Protein 1SHK (pdb70)

Sequence (317 aa):
MTEPIFMVGARGCGKTTVGRELARALGYEFVDTDIFMQHTSGMTVADVVAAEGWPGFRRRESEALQAVATPNRVVATGGGMVLLEQNRQFMRAHGTVVYLFAPAEELALRLQIAEEMEAVLREREALYQDVAHYVVDATQPPAAIVCELMQTMRLPAAMTEPIFMVGARGCGKTTVGRELARALGYEFVDTDIFMQHTSGMTVADVVAAEGWPGFRRRESEALQAVATPNRVVATGGGMVLLEQNRQFMRAHGTVVYLFAPAEELALRLQRPIAEEMEAVLREREALYQDVAHYVVDATQPPAAIVCELMQTMRLPA

CATH classification: 3.40.50.300

Radius of gyration: 23.99 Å; Cα contacts (8 Å, |Δi|>4): 546; chains: 2; bounding box: 46×38×71 Å

B-factor: mean 50.67, std 16.67, range [28.23, 116.52]

Secondary structure (DSSP, 8-state):
----EEEE--TTS-HHHHHHHHHHHHT-EEEEHHHHHHHHH---HHHHHHHHHHHHHHHHHHHHHHHH--SSEEEE--TTGGGSHHHHHHHHHHSEEEEEE--HHHHHH----HHHHHHHHHHHHHHHHHH-SEEEETTS-HHHHHHHHHHHTT----/--SPEEEE--TTS-HHHHHHHHHHHHT-EEEEHHHHHHHHHT--HHHHHHHHHHHHHHHHHHHHHHHH--SSEEEE--GGGGGSHHHHHHHHHHSEEEEEE--HHHHHHTT---HHHHHHHHHHHHHHHHHHH-SEEEETTS-HHHHHHHHHHHHT---

Foldseek 3Di:
DFFEEEEAEAQQLCQQPLQVVLLQFQVAAEEELQVCCCVVVVDHLVRQCVVPRPVSSLVSLLVSLVVPGDTRYYYYYYHCLLVDPVSLVVDVVRGAYEYRDDQLCNSCVRDCHSVVSVVSCVVPVVSSVVSHPYYHHSVDDSVVRSVVCCVVVVGHTD/DWWEEEEEEAAQLCLQPLQVVLLVVAVAAEEELQVVLCVVVVDHVVRQCVPPNPVSVLVSSLVSLVVVGGIRYYYYYYHCQLVDPVSLVVDVVGGAYEYSDDALVNSLVPPCVRSSVVSNVSCVPCVVSSVVSHPYYDHSVDPSVVRSVVCCVVVVPPD

Organism: Dickeya chrysanthemi (NCBI:txid556)

Structure (mmCIF, N/CA/C/O backbone):
data_1SHK
#
_entry.id   1SHK
#
_cell.length_a   108.500
_cell.length_b   108.500
_cell.length_c   92.800
_cell.angle_alpha   90.00
_cell.angle_beta   90.00
_cell.angle_gamma   90.00
#
_symmetry.space_group_name_H-M   'P 41 21 2'
#
loop_
_entity.id
_entity.type
_entity.pdbx_description
1 polymer 'SHIKIMATE KINASE'
2 non-polymer 'MAGNESIUM ION'
3 water water
#
loop_
_atom_site.group_PDB
_atom_site.id
_atom_site.type_symbol
_atom_site.label_atom_id
_atom_site.label_alt_id
_atom_site.label_comp_id
_atom_site.label_asym_id
_atom_site.label_entity_id
_atom_site.label_seq_id
_atom_site.pdbx_PDB_ins_code
_atom_site.Cartn_x
_atom_site.Cartn_y
_atom_site.Cartn_z
_atom_site.occupancy
_atom_site.B_iso_or_equiv
_atom_site.auth_seq_id
_atom_site.auth_comp_id
_atom_site.auth_asym_id
_atom_site.auth_atom_id
_atom_site.pdbx_PDB_model_num
ATOM 1 N N . MET A 1 1 ? 59.498 26.677 13.136 1.00 46.29 1 MET A N 1
ATOM 2 C CA . MET A 1 1 ? 59.934 28.060 12.770 1.00 46.15 1 MET A CA 1
ATOM 3 C C . MET A 1 1 ? 58.769 28.801 12.157 1.00 45.88 1 MET A C 1
ATOM 4 O O . MET A 1 1 ? 57.704 28.186 11.944 1.00 49.02 1 MET A O 1
ATOM 9 N N . THR A 1 2 ? 58.885 30.100 11.915 1.00 43.28 2 THR A N 1
ATOM 10 C CA . THR A 1 2 ? 57.765 30.874 11.410 1.00 42.01 2 THR A CA 1
ATOM 11 C C . THR A 1 2 ? 57.894 31.380 9.989 1.00 39.68 2 THR A C 1
ATOM 12 O O . THR A 1 2 ? 57.271 32.376 9.602 1.00 37.52 2 THR A O 1
ATOM 16 N N . GLU A 1 3 ? 58.633 30.696 9.109 1.00 36.18 3 GLU A N 1
ATOM 17 C CA . GLU A 1 3 ? 58.686 31.132 7.711 1.00 34.50 3 GLU A CA 1
ATOM 18 C C . GLU A 1 3 ? 57.257 31.014 7.110 1.00 33.83 3 GLU A C 1
ATOM 19 O O . GLU A 1 3 ? 56.435 30.206 7.562 1.00 32.56 3 GLU A O 1
ATOM 25 N N . PRO A 1 4 ? 56.946 31.816 6.130 1.00 33.76 4 PRO A N 1
ATOM 26 C CA . PRO A 1 4 ? 55.644 31.784 5.490 1.00 36.05 4 PRO A CA 1
ATOM 27 C C . PRO A 1 4 ? 55.406 30.391 4.862 1.00 37.32 4 PRO A C 1
ATOM 28 O O . PRO A 1 4 ? 56.344 29.745 4.364 1.00 34.37 4 PRO A O 1
ATOM 32 N N . ILE A 1 5 ? 54.142 29.991 4.962 1.00 35.17 5 ILE A N 1
ATOM 33 C CA . ILE A 1 5 ? 53.736 28.725 4.371 1.00 33.09 5 ILE A CA 1
ATOM 34 C C . ILE A 1 5 ? 52.866 29.031 3.159 1.00 32.77 5 ILE A C 1
ATOM 35 O O . ILE A 1 5 ? 51.839 29.711 3.273 1.00 33.21 5 ILE A O 1
ATOM 40 N N . PHE A 1 6 ? 53.288 28.616 1.984 1.00 31.34 6 PHE A N 1
ATOM 41 C CA . PHE A 1 6 ? 52.584 28.790 0.731 1.00 32.91 6 PHE A CA 1
ATOM 42 C C . PHE A 1 6 ? 51.758 27.544 0.433 1.00 33.18 6 PHE A C 1
ATOM 43 O O . PHE A 1 6 ? 52.291 26.419 0.368 1.00 31.62 6 PHE A O 1
ATOM 51 N N . MET A 1 7 ? 50.464 27.737 0.175 1.00 32.00 7 MET A N 1
ATOM 52 C CA . MET A 1 7 ? 49.595 26.626 -0.224 1.00 34.33 7 MET A CA 1
ATOM 53 C C . MET A 1 7 ? 49.417 26.696 -1.748 1.00 32.21 7 MET A C 1
ATOM 54 O O . MET A 1 7 ? 49.062 27.755 -2.289 1.00 33.70 7 MET A O 1
ATOM 59 N N . VAL A 1 8 ? 49.772 25.627 -2.440 1.00 31.72 8 VAL A N 1
ATOM 60 C CA . VAL A 1 8 ? 49.657 25.546 -3.862 1.00 32.33 8 VAL A CA 1
ATOM 61 C C . VAL A 1 8 ? 48.806 24.347 -4.265 1.00 31.08 8 VAL A C 1
ATOM 62 O O . VAL A 1 8 ? 48.640 23.335 -3.561 1.00 32.53 8 VAL A O 1
ATOM 66 N N . GLY A 1 9 ? 48.331 24.463 -5.499 1.00 35.20 9 GLY A N 1
ATOM 67 C CA . GLY A 1 9 ? 47.456 23.420 -6.026 1.00 37.63 9 GLY A CA 1
ATOM 68 C C . GLY A 1 9 ? 46.446 24.015 -7.021 1.00 36.65 9 GLY A C 1
ATOM 69 O O . GLY A 1 9 ? 46.414 25.212 -7.323 1.00 35.85 9 GLY A O 1
ATOM 70 N N . ALA A 1 10 ? 45.721 23.123 -7.681 1.00 37.46 10 ALA A N 1
ATOM 71 C CA . ALA A 1 10 ? 44.767 23.543 -8.695 1.00 41.54 10 ALA A CA 1
ATOM 72 C C . ALA A 1 10 ? 43.442 24.001 -8.095 1.00 42.20 10 ALA A C 1
ATOM 73 O O . ALA A 1 10 ? 43.068 23.595 -6.999 1.00 39.47 10 ALA A O 1
ATOM 75 N N . ARG A 1 11 ? 42.678 24.724 -8.917 1.00 46.40 11 ARG A N 1
ATOM 76 C CA . ARG A 1 11 ? 41.346 25.169 -8.495 1.00 49.71 11 ARG A CA 1
ATOM 77 C C . ARG A 1 11 ? 40.535 23.950 -8.080 1.00 48.50 11 ARG A C 1
ATOM 78 O O . ARG A 1 11 ? 40.592 22.888 -8.689 1.00 47.34 11 ARG A O 1
ATOM 86 N N . GLY A 1 12 ? 39.861 24.051 -6.933 1.00 46.45 12 GLY A N 1
ATOM 87 C CA . GLY A 1 12 ? 39.167 22.946 -6.343 1.00 46.64 12 GLY A CA 1
ATOM 88 C C . GLY A 1 12 ? 39.940 22.151 -5.320 1.00 44.55 12 GLY A C 1
ATOM 89 O O . GLY A 1 12 ? 39.383 21.226 -4.731 1.00 44.85 12 GLY A O 1
ATOM 90 N N . CYS A 1 13 ? 41.230 22.423 -5.043 1.00 44.35 13 CYS A N 1
ATOM 91 C CA . CYS A 1 13 ? 41.949 21.595 -4.090 1.00 41.76 13 CYS A CA 1
ATOM 92 C C . CYS A 1 13 ? 41.733 22.049 -2.635 1.00 42.44 13 CYS A C 1
ATOM 93 O O . CYS A 1 13 ? 42.213 21.365 -1.732 1.00 43.08 13 CYS A O 1
ATOM 96 N N . GLY A 1 14 ? 41.029 23.129 -2.391 1.00 42.89 14 GLY A N 1
ATOM 97 C CA . GLY A 1 14 ? 40.697 23.586 -1.040 1.00 42.80 14 GLY A CA 1
ATOM 98 C C . GLY A 1 14 ? 41.742 24.513 -0.439 1.00 43.46 14 GLY A C 1
ATOM 99 O O . GLY A 1 14 ? 41.760 24.710 0.765 1.00 43.63 14 GLY A O 1
ATOM 100 N N . LYS A 1 15 ? 42.581 25.171 -1.221 1.00 43.05 15 LYS A N 1
ATOM 101 C CA . LYS A 1 15 ? 43.625 26.062 -0.757 1.00 43.96 15 LYS A CA 1
ATOM 102 C C . LYS A 1 15 ? 43.197 27.125 0.241 1.00 43.66 15 LYS A C 1
ATOM 103 O O . LYS A 1 15 ? 43.946 27.304 1.210 1.00 43.78 15 LYS A O 1
ATOM 109 N N . THR A 1 16 ? 42.193 27.916 -0.083 1.00 41.65 16 THR A N 1
ATOM 110 C CA . THR A 1 16 ? 41.720 28.973 0.785 1.00 43.55 16 THR A CA 1
ATOM 111 C C . THR A 1 16 ? 41.223 28.416 2.119 1.00 42.24 16 THR A C 1
ATOM 112 O O . THR A 1 16 ? 41.646 28.906 3.157 1.00 41.98 16 THR A O 1
ATOM 116 N N . THR A 1 17 ? 40.402 27.368 2.075 1.00 40.46 17 THR A N 1
ATOM 117 C CA . T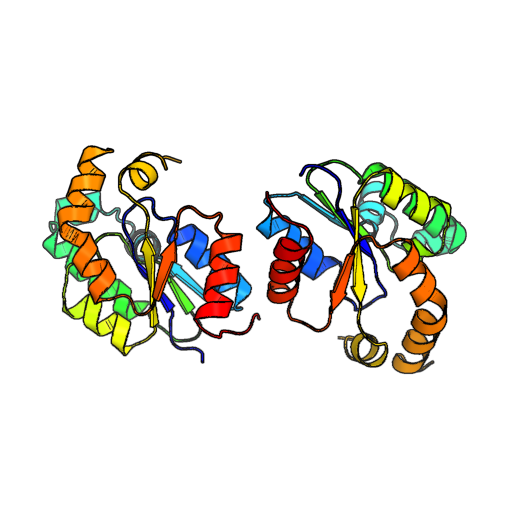HR A 1 17 ? 39.847 26.772 3.255 1.00 43.20 17 THR A CA 1
ATOM 118 C C . THR A 1 17 ? 40.901 26.100 4.103 1.00 40.38 17 THR A C 1
ATOM 119 O O . THR A 1 17 ? 40.869 26.322 5.318 1.00 40.69 17 THR A O 1
ATOM 123 N N . VAL A 1 18 ? 41.784 25.327 3.510 1.00 37.65 18 VAL A N 1
ATOM 124 C CA . VAL A 1 18 ? 42.813 24.644 4.280 1.00 37.79 18 VAL A CA 1
ATOM 125 C C . VAL A 1 18 ? 43.788 25.718 4.812 1.00 36.88 18 VAL A C 1
ATOM 126 O O . VAL A 1 18 ? 44.179 25.628 5.993 1.00 38.64 18 VAL A O 1
ATOM 130 N N . GLY A 1 19 ? 44.152 26.639 3.928 1.00 34.30 19 GLY A N 1
ATOM 131 C CA . GLY A 1 19 ? 45.026 27.740 4.314 1.00 35.19 19 GLY A CA 1
ATOM 132 C C . GLY A 1 19 ? 44.525 28.438 5.589 1.00 35.73 19 GLY A C 1
ATOM 133 O O . GLY A 1 19 ? 45.265 28.644 6.541 1.00 35.66 19 GLY A O 1
ATOM 134 N N . ARG A 1 20 ? 43.276 28.869 5.572 1.00 34.25 20 ARG A N 1
ATOM 135 C CA . ARG A 1 20 ? 42.617 29.556 6.661 1.00 37.77 20 ARG A CA 1
ATOM 136 C C . ARG A 1 20 ? 42.613 28.719 7.928 1.00 36.81 20 ARG A C 1
ATOM 137 O O . ARG A 1 20 ? 43.032 29.182 8.989 1.00 36.61 20 ARG A O 1
ATOM 145 N N . GLU A 1 21 ? 42.247 27.472 7.838 1.00 36.69 21 GLU A N 1
ATOM 146 C CA . GLU A 1 21 ? 42.220 26.619 9.043 1.00 36.07 21 GLU A CA 1
ATOM 147 C C . GLU A 1 21 ? 43.594 26.329 9.576 1.00 35.59 21 GLU A C 1
ATOM 148 O O . GLU A 1 21 ? 43.828 26.165 10.784 1.00 34.90 21 GLU A O 1
ATOM 158 N N . LEU A 1 22 ? 44.602 26.199 8.675 1.00 33.92 22 LEU A N 1
ATOM 159 C CA . LEU A 1 22 ? 45.958 25.949 9.124 1.00 33.77 22 LEU A CA 1
ATOM 160 C C . LEU A 1 22 ? 46.466 27.166 9.898 1.00 32.79 22 LEU A C 1
ATOM 161 O O . LEU A 1 22 ? 47.032 27.079 10.953 1.00 31.71 22 LEU A O 1
ATOM 166 N N . ALA A 1 23 ? 46.222 28.345 9.339 1.00 33.42 23 ALA A N 1
ATOM 167 C CA . ALA A 1 23 ? 46.622 29.610 9.898 1.00 33.45 23 ALA A CA 1
ATOM 168 C C . ALA A 1 23 ? 46.012 29.743 11.315 1.00 33.97 23 ALA A C 1
ATOM 169 O O . ALA A 1 23 ? 46.738 30.053 12.233 1.00 35.84 23 ALA A O 1
ATOM 171 N N . ARG A 1 24 ? 44.751 29.369 11.417 1.00 34.70 24 ARG A N 1
ATOM 172 C CA . ARG A 1 24 ? 44.087 29.475 12.722 1.00 39.22 24 ARG A CA 1
ATOM 173 C C . ARG A 1 24 ? 44.759 28.548 13.711 1.00 38.04 24 ARG A C 1
ATOM 174 O O . ARG A 1 24 ? 45.034 28.970 14.824 1.00 37.43 24 ARG A O 1
ATOM 188 N N . ALA A 1 25 ? 45.061 27.297 13.349 1.00 37.68 25 ALA A N 1
ATOM 189 C CA . ALA A 1 25 ? 45.664 26.329 14.199 1.00 35.98 25 ALA A CA 1
ATOM 190 C C . ALA A 1 25 ? 47.032 26.729 14.687 1.00 35.17 25 ALA A C 1
ATOM 191 O O . ALA A 1 25 ? 47.512 26.428 15.792 1.00 35.06 25 ALA A O 1
ATOM 193 N N . LEU A 1 26 ? 47.804 27.339 13.772 1.00 34.40 26 LEU A N 1
ATOM 194 C CA . LEU A 1 26 ? 49.151 27.776 14.098 1.00 34.93 26 LEU A CA 1
ATOM 195 C C . LEU A 1 26 ? 49.193 29.168 14.754 1.00 34.99 26 LEU A C 1
ATOM 196 O O . LEU A 1 26 ? 50.281 29.587 15.180 1.00 32.96 26 LEU A O 1
ATOM 201 N N . GLY A 1 27 ? 48.104 29.894 14.770 1.00 34.42 27 GLY A N 1
ATOM 202 C CA . GLY A 1 27 ? 48.057 31.274 15.215 1.00 35.35 27 GLY A CA 1
ATOM 203 C C . GLY A 1 27 ? 48.688 32.227 14.203 1.00 35.32 27 GLY A C 1
ATOM 204 O O . GLY A 1 27 ? 49.357 33.203 14.550 1.00 34.76 27 GLY A O 1
ATOM 205 N N . TYR A 1 28 ? 48.709 31.867 12.915 1.00 34.22 28 TYR A N 1
ATOM 206 C CA . TYR A 1 28 ? 49.341 32.715 11.898 1.00 34.76 28 TYR A CA 1
ATOM 207 C C . TYR A 1 28 ? 48.310 33.602 11.224 1.00 34.51 28 TYR A C 1
ATOM 208 O O . TYR A 1 28 ? 47.122 33.445 11.379 1.00 34.58 28 TYR A O 1
ATOM 217 N N . GLU A 1 29 ? 48.773 34.603 10.498 1.00 34.56 29 GLU A N 1
ATOM 218 C CA . GLU A 1 29 ? 47.922 35.418 9.637 1.00 34.21 29 GLU A CA 1
ATOM 219 C C . GLU A 1 29 ? 47.572 34.515 8.417 1.00 34.84 29 GLU A C 1
ATOM 220 O O . GLU A 1 29 ? 48.212 33.474 8.231 1.00 32.86 29 GLU A O 1
ATOM 226 N N . PHE A 1 30 ? 46.607 34.985 7.647 1.00 34.81 30 PHE A N 1
ATOM 227 C CA . PHE A 1 30 ? 46.171 34.250 6.471 1.00 33.63 30 PHE A CA 1
ATOM 228 C C . PHE A 1 30 ? 45.818 35.251 5.386 1.00 34.95 30 PHE A C 1
ATOM 229 O O . PHE A 1 30 ? 45.150 36.255 5.614 1.00 32.35 30 PHE A O 1
ATOM 237 N N . VAL A 1 31 ? 46.323 35.029 4.188 1.00 33.45 31 VAL A N 1
ATOM 238 C CA . VAL A 1 31 ? 46.085 35.868 3.032 1.00 35.70 31 VAL A CA 1
ATOM 239 C C . VAL A 1 31 ? 45.972 34.911 1.831 1.00 36.11 31 VAL A C 1
ATOM 240 O O . VAL A 1 31 ? 46.645 33.867 1.738 1.00 35.99 31 VAL A O 1
ATOM 244 N N . ASP A 1 32 ? 45.102 35.247 0.920 1.00 36.11 32 ASP A N 1
ATOM 245 C CA . ASP A 1 32 ? 44.883 34.505 -0.339 1.00 33.22 32 ASP A CA 1
ATOM 246 C C . ASP A 1 32 ? 45.232 35.505 -1.424 1.00 35.04 32 ASP A C 1
ATOM 247 O O . ASP A 1 32 ? 44.677 36.612 -1.433 1.00 32.97 32 ASP A O 1
ATOM 252 N N . THR A 1 33 ? 46.213 35.217 -2.277 1.00 34.62 33 THR A N 1
ATOM 253 C CA . THR A 1 33 ? 46.685 36.146 -3.283 1.00 35.90 33 THR A CA 1
ATOM 254 C C . THR A 1 33 ? 45.594 36.611 -4.239 1.00 35.95 33 THR A C 1
ATOM 255 O O . THR A 1 33 ? 45.590 37.798 -4.620 1.00 36.96 33 THR A O 1
ATOM 259 N N . ASP A 1 34 ? 44.706 35.705 -4.578 1.00 33.84 34 ASP A N 1
ATOM 260 C CA . ASP A 1 34 ? 43.621 36.055 -5.485 1.00 35.27 34 ASP A CA 1
ATOM 261 C C . ASP A 1 34 ? 42.675 37.076 -4.818 1.00 35.45 34 ASP A C 1
ATOM 262 O O . ASP A 1 34 ? 42.286 38.079 -5.393 1.00 35.51 34 ASP A O 1
ATOM 267 N N . ILE A 1 35 ? 42.310 36.783 -3.576 1.00 35.70 35 ILE A N 1
ATOM 268 C CA . ILE A 1 35 ? 41.388 37.676 -2.840 1.00 33.84 35 ILE A CA 1
ATOM 269 C C . ILE A 1 35 ? 42.041 39.008 -2.583 1.00 34.87 35 ILE A C 1
ATOM 270 O O . ILE A 1 35 ? 41.439 40.110 -2.785 1.00 34.27 35 ILE A O 1
ATOM 275 N N . PHE A 1 36 ? 43.332 39.030 -2.298 1.00 34.16 36 PHE A N 1
ATOM 276 C CA . PHE A 1 36 ? 44.106 40.238 -2.085 1.00 33.85 36 PHE A CA 1
ATOM 277 C C . PHE A 1 36 ? 44.070 41.093 -3.345 1.00 35.57 36 PHE A C 1
ATOM 278 O O . PHE A 1 36 ? 43.880 42.290 -3.290 1.00 33.75 36 PHE A O 1
ATOM 286 N N . MET A 1 37 ? 44.302 40.464 -4.512 1.00 35.77 37 MET A N 1
ATOM 287 C CA . MET A 1 37 ? 44.257 41.217 -5.761 1.00 35.19 37 MET A CA 1
ATOM 288 C C . MET A 1 37 ? 42.893 41.883 -5.970 1.00 35.15 37 MET A C 1
ATOM 289 O O . MET A 1 37 ? 42.834 43.065 -6.354 1.00 33.72 37 MET A O 1
ATOM 294 N N . GLN A 1 38 ? 41.832 41.106 -5.808 1.00 34.32 38 GLN A N 1
ATOM 295 C CA . GLN A 1 38 ? 40.476 41.615 -6.004 1.00 36.82 38 GLN A CA 1
ATOM 296 C C . GLN A 1 38 ? 40.142 42.836 -5.132 1.00 38.20 38 GLN A C 1
ATOM 297 O O . GLN A 1 38 ? 39.606 43.820 -5.666 1.00 38.12 38 GLN A O 1
ATOM 303 N N . HIS A 1 39 ? 40.489 42.786 -3.871 1.00 36.34 39 HIS A N 1
ATOM 304 C CA . HIS A 1 39 ? 40.070 43.805 -2.918 1.00 38.94 39 HIS A CA 1
ATOM 305 C C . HIS A 1 39 ? 41.054 44.924 -2.764 1.00 40.06 39 HIS A C 1
ATOM 306 O O . HIS A 1 39 ? 40.691 45.883 -2.113 1.00 43.32 39 HIS A O 1
ATOM 313 N N . THR A 1 40 ? 42.211 44.871 -3.398 1.00 37.23 40 THR A N 1
ATOM 314 C CA . THR A 1 40 ? 43.155 45.963 -3.412 1.00 37.62 40 THR A CA 1
ATOM 315 C C . THR A 1 40 ? 43.018 46.700 -4.766 1.00 38.74 40 THR A C 1
ATOM 316 O O . THR A 1 40 ? 42.818 47.912 -4.811 1.00 43.28 40 THR A O 1
ATOM 320 N N . SER A 1 41 ? 42.851 45.983 -5.859 1.00 37.84 41 SER A N 1
ATOM 321 C CA . SER A 1 41 ? 42.714 46.574 -7.173 1.00 37.69 41 SER A CA 1
ATOM 322 C C . SER A 1 41 ? 41.249 46.881 -7.536 1.00 37.00 41 SER A C 1
ATOM 323 O O . SER A 1 41 ? 41.008 47.720 -8.397 1.00 37.36 41 SER A O 1
ATOM 326 N N . GLY A 1 42 ? 40.310 46.156 -6.994 1.00 37.29 42 GLY A N 1
ATOM 327 C CA . GLY A 1 42 ? 38.892 46.256 -7.317 1.00 35.83 42 GLY A CA 1
ATOM 328 C C . GLY A 1 42 ? 38.521 45.502 -8.556 1.00 38.49 42 GLY A C 1
ATOM 329 O O . GLY A 1 42 ? 37.370 45.431 -8.977 1.00 36.80 42 GLY A O 1
ATOM 330 N N . MET A 1 43 ? 39.491 44.798 -9.191 1.00 37.60 43 MET A N 1
ATOM 331 C CA . MET A 1 43 ? 39.292 44.128 -10.438 1.00 37.13 43 MET A CA 1
ATOM 332 C C . MET A 1 43 ? 39.330 42.618 -10.345 1.00 38.30 43 MET A C 1
ATOM 333 O O . MET A 1 43 ? 40.189 42.074 -9.626 1.00 37.71 43 MET A O 1
ATOM 338 N N . THR A 1 44 ? 38.406 41.969 -11.049 1.00 37.71 44 THR A N 1
ATOM 339 C CA . THR A 1 44 ? 38.428 40.514 -11.094 1.00 39.30 44 THR A CA 1
ATOM 340 C C . THR A 1 44 ? 39.531 40.056 -12.079 1.00 40.28 44 THR A C 1
ATOM 341 O O . THR A 1 44 ? 40.125 40.838 -12.842 1.00 39.48 44 THR A O 1
ATOM 345 N N . VAL A 1 45 ? 39.761 38.760 -12.106 1.00 42.73 45 VAL A N 1
ATOM 346 C CA . VAL A 1 45 ? 40.794 38.197 -12.995 1.00 47.06 45 VAL A CA 1
ATOM 347 C C . VAL A 1 45 ? 40.319 38.415 -14.431 1.00 48.21 45 VAL A C 1
ATOM 348 O O . VAL A 1 45 ? 41.138 38.950 -15.203 1.00 49.55 45 VAL A O 1
ATOM 352 N N . ALA A 1 46 ? 39.010 38.283 -14.697 1.00 49.15 46 ALA A N 1
ATOM 353 C CA . ALA A 1 46 ? 38.496 38.630 -16.026 1.00 49.28 46 ALA A CA 1
ATOM 354 C C . ALA A 1 46 ? 38.732 40.087 -16.358 1.00 50.41 46 ALA A C 1
ATOM 355 O O . ALA A 1 46 ? 39.169 40.394 -17.481 1.00 50.46 46 ALA A O 1
ATOM 357 N N . ASP A 1 47 ? 38.517 41.017 -15.419 1.00 47.61 47 ASP A N 1
ATOM 358 C CA . ASP A 1 47 ? 38.790 42.414 -15.702 1.00 47.56 47 ASP A CA 1
ATOM 359 C C . ASP A 1 47 ? 40.258 42.606 -16.081 1.00 46.92 47 ASP A C 1
ATOM 360 O O . ASP A 1 47 ? 40.591 43.410 -16.960 1.00 46.55 47 ASP A O 1
ATOM 365 N N . VAL A 1 48 ? 41.174 42.039 -15.293 1.00 45.19 48 VAL A N 1
ATOM 366 C CA . VAL A 1 48 ? 42.595 42.227 -15.496 1.00 45.29 48 VAL A CA 1
ATOM 367 C C . VAL A 1 48 ? 42.977 41.641 -16.874 1.00 45.32 48 VAL A C 1
ATOM 368 O O . VAL A 1 48 ? 43.652 42.320 -17.595 1.00 45.83 48 VAL A O 1
ATOM 372 N N . VAL A 1 49 ? 42.513 40.464 -17.175 1.00 48.24 49 VAL A N 1
ATOM 373 C CA . VAL A 1 49 ? 42.787 39.784 -18.423 1.00 52.37 49 VAL A CA 1
ATOM 374 C C . VAL A 1 49 ? 42.232 40.580 -19.614 1.00 54.80 49 VAL A C 1
ATOM 375 O O . VAL A 1 49 ? 42.970 40.872 -20.555 1.00 52.64 49 VAL A O 1
ATOM 379 N N . ALA A 1 50 ? 41.002 41.079 -19.502 1.00 55.29 50 ALA A N 1
ATOM 380 C CA . ALA A 1 50 ? 40.398 41.889 -20.545 1.00 56.42 50 ALA A CA 1
ATOM 381 C C . ALA A 1 50 ? 41.210 43.146 -20.783 1.00 56.89 50 ALA A C 1
ATOM 382 O O . ALA A 1 50 ? 41.381 43.511 -21.960 1.00 58.31 50 ALA A O 1
ATOM 384 N N . ALA A 1 51 ? 41.779 43.768 -19.766 1.00 54.90 51 ALA A N 1
ATOM 385 C CA . ALA A 1 51 ? 42.574 44.950 -19.990 1.00 55.95 51 ALA A CA 1
ATOM 386 C C . ALA A 1 51 ? 44.055 44.799 -20.328 1.00 57.10 51 ALA A C 1
ATOM 387 O O . ALA A 1 51 ? 44.705 45.747 -20.811 1.00 56.78 51 ALA A O 1
ATOM 389 N N . GLU A 1 52 ? 44.697 43.737 -19.841 1.00 56.46 52 GLU A N 1
ATOM 390 C CA . GLU A 1 52 ? 46.147 43.624 -19.910 1.00 56.29 52 GLU A CA 1
ATOM 391 C C . GLU A 1 52 ? 46.589 42.208 -20.282 1.00 54.48 52 GLU A C 1
ATOM 392 O O . GLU A 1 52 ? 47.790 41.956 -20.252 1.00 52.81 52 GLU A O 1
ATOM 398 N N . GLY A 1 53 ? 45.623 41.341 -20.505 1.00 51.85 53 GLY A N 1
ATOM 399 C CA . GLY A 1 53 ? 45.880 39.954 -20.829 1.00 53.18 53 GLY A CA 1
ATOM 400 C C . GLY A 1 53 ? 46.367 39.088 -19.669 1.00 51.82 53 GLY A C 1
ATOM 401 O O . GLY A 1 53 ? 46.792 39.559 -18.627 1.00 51.26 53 GLY A O 1
ATOM 402 N N . TRP A 1 54 ? 46.513 37.801 -19.917 1.00 51.35 54 TRP A N 1
ATOM 403 C CA . TRP A 1 54 ? 47.097 36.803 -19.030 1.00 50.12 54 TRP A CA 1
ATOM 404 C C . TRP A 1 54 ? 48.483 37.168 -18.590 1.00 49.63 54 TRP A C 1
ATOM 405 O O . TRP A 1 54 ? 48.773 37.125 -17.373 1.00 49.30 54 TRP A O 1
ATOM 416 N N . PRO A 1 55 ? 49.324 37.715 -19.453 1.00 51.11 55 PRO A N 1
ATOM 417 C CA . PRO A 1 55 ? 50.622 38.240 -19.063 1.00 51.24 55 PRO A CA 1
ATOM 418 C C . PRO A 1 55 ? 50.513 39.360 -18.038 1.00 51.11 55 PRO A C 1
ATOM 419 O O . PRO A 1 55 ? 51.309 39.452 -17.082 1.00 51.20 55 PRO A O 1
ATOM 423 N N . GLY A 1 56 ? 49.535 40.253 -18.180 1.00 50.45 56 GLY A N 1
ATOM 424 C CA . GLY A 1 56 ? 49.377 41.325 -17.181 1.00 48.33 56 GLY A CA 1
ATOM 425 C C . GLY A 1 56 ? 48.899 40.732 -15.846 1.00 45.25 56 GLY A C 1
ATOM 426 O O . GLY A 1 56 ? 49.319 41.161 -14.785 1.00 46.45 56 GLY A O 1
ATOM 427 N N . PHE A 1 57 ? 47.968 39.800 -15.866 1.00 44.74 57 PHE A N 1
ATOM 428 C CA . PHE A 1 57 ? 47.503 39.175 -14.639 1.00 44.77 57 PHE A CA 1
ATOM 429 C C . PHE A 1 57 ? 48.648 38.452 -13.910 1.00 45.06 57 PHE A C 1
ATOM 430 O O . PHE A 1 57 ? 48.756 38.468 -12.671 1.00 40.69 57 PHE A O 1
ATOM 438 N N . ARG A 1 58 ? 49.462 37.720 -14.693 1.00 41.43 58 ARG A N 1
ATOM 439 C CA . ARG A 1 58 ? 50.579 36.988 -14.105 1.00 42.78 58 ARG A CA 1
ATOM 440 C C . ARG A 1 58 ? 51.599 37.897 -13.456 1.00 40.98 58 ARG A C 1
ATOM 441 O O . ARG A 1 58 ? 52.131 37.515 -12.399 1.00 39.21 58 ARG A O 1
ATOM 449 N N . ARG A 1 59 ? 51.809 39.116 -13.954 1.00 41.05 59 ARG A N 1
ATOM 450 C CA . ARG A 1 59 ? 52.718 40.091 -13.381 1.00 43.00 59 ARG A CA 1
ATOM 451 C C . ARG A 1 59 ? 52.098 40.583 -12.055 1.00 41.18 59 ARG A C 1
ATOM 452 O O . ARG A 1 59 ? 52.790 40.667 -11.048 1.00 40.79 59 ARG A O 1
ATOM 466 N N . ARG A 1 60 ? 50.802 40.896 -12.135 1.00 40.01 60 ARG A N 1
ATOM 467 C CA . ARG A 1 60 ? 50.157 41.381 -10.898 1.00 41.16 60 ARG A CA 1
ATOM 468 C C . ARG A 1 60 ? 50.243 40.292 -9.829 1.00 38.03 60 ARG A C 1
ATOM 469 O O . ARG A 1 60 ? 50.473 40.636 -8.678 1.00 40.74 60 ARG A O 1
ATOM 477 N N . GLU A 1 61 ? 49.995 39.048 -10.200 1.00 38.59 61 GLU A N 1
ATOM 478 C CA . GLU A 1 61 ? 50.020 37.896 -9.329 1.00 39.47 61 GLU A CA 1
ATOM 479 C C . GLU A 1 61 ? 51.406 37.683 -8.718 1.00 40.50 61 GLU A C 1
ATOM 480 O O . GLU A 1 61 ? 51.525 37.544 -7.508 1.00 38.13 61 GLU A O 1
ATOM 486 N N . SER A 1 62 ? 52.463 37.825 -9.548 1.00 39.92 62 SER A N 1
ATOM 487 C CA . SER A 1 62 ? 53.801 37.813 -8.993 1.00 39.19 62 SER A CA 1
ATOM 488 C C . SER A 1 62 ? 53.982 38.901 -7.964 1.00 38.06 62 SER A C 1
ATOM 489 O O . SER A 1 62 ? 54.618 38.702 -6.942 1.00 37.54 62 SER A O 1
ATOM 492 N N . GLU A 1 63 ? 53.498 40.094 -8.280 1.00 39.76 63 GLU A N 1
ATOM 493 C CA . GLU A 1 63 ? 53.685 41.221 -7.352 1.00 40.04 63 GLU A CA 1
ATOM 494 C C . GLU A 1 63 ? 52.930 41.021 -6.043 1.00 36.42 63 GLU A C 1
ATOM 495 O O . GLU A 1 63 ? 53.423 41.343 -4.965 1.00 37.56 63 GLU A O 1
ATOM 505 N N . ALA A 1 64 ? 51.762 40.426 -6.166 1.00 36.07 64 ALA A N 1
ATOM 506 C CA . ALA A 1 64 ? 50.931 40.133 -5.012 1.00 34.62 64 ALA A CA 1
ATOM 507 C C . ALA A 1 64 ? 51.650 39.140 -4.086 1.00 34.45 64 ALA A C 1
ATOM 508 O O . ALA A 1 64 ? 51.680 39.289 -2.854 1.00 35.54 64 ALA A O 1
ATOM 510 N N . LEU A 1 65 ? 52.218 38.124 -4.687 1.00 36.04 65 LEU A N 1
ATOM 511 C CA . LEU A 1 65 ? 52.988 37.138 -3.951 1.00 36.79 65 LEU A CA 1
ATOM 512 C C . LEU A 1 65 ? 54.041 37.782 -3.070 1.00 37.73 65 LEU A C 1
ATOM 513 O O . LEU A 1 65 ? 54.174 37.565 -1.876 1.00 35.18 65 LEU A O 1
ATOM 518 N N . GLN A 1 66 ? 54.849 38.640 -3.686 1.00 39.20 66 GLN A N 1
ATOM 519 C CA . GLN A 1 66 ? 55.895 39.359 -3.025 1.00 40.32 66 GLN A CA 1
ATOM 520 C C . GLN A 1 66 ? 55.367 40.311 -1.981 1.00 40.40 66 GLN A C 1
ATOM 521 O O . GLN A 1 66 ? 55.960 40.410 -0.908 1.00 38.88 66 GLN A O 1
ATOM 531 N N . ALA A 1 67 ? 54.241 40.971 -2.249 1.00 40.25 67 ALA A N 1
ATOM 532 C CA . ALA A 1 67 ? 53.680 41.944 -1.311 1.00 39.54 67 ALA A CA 1
ATOM 533 C C . ALA A 1 67 ? 53.172 41.266 -0.055 1.00 39.04 67 ALA A C 1
ATOM 534 O O . ALA A 1 67 ? 53.398 41.772 1.039 1.00 39.41 67 ALA A O 1
ATOM 536 N N . VAL A 1 68 ? 52.582 40.071 -0.168 1.00 37.06 68 VAL A N 1
ATOM 537 C CA . VAL A 1 68 ? 51.946 39.447 1.002 1.00 34.14 68 VAL A CA 1
ATOM 538 C C . VAL A 1 68 ? 52.787 38.413 1.740 1.00 36.55 68 VAL A C 1
ATOM 539 O O . VAL A 1 68 ? 52.370 37.992 2.832 1.00 36.77 68 VAL A O 1
ATOM 543 N N . ALA A 1 69 ? 53.876 37.954 1.166 1.00 36.66 69 ALA A N 1
ATOM 544 C CA . ALA A 1 69 ? 54.736 36.986 1.850 1.00 36.80 69 ALA A CA 1
ATOM 545 C C . ALA A 1 69 ? 55.371 37.648 3.070 1.00 37.36 69 ALA A C 1
ATOM 546 O O . ALA A 1 69 ? 56.095 38.626 2.942 1.00 38.79 69 ALA A O 1
ATOM 548 N N . THR A 1 70 ? 55.215 37.062 4.234 1.00 35.43 70 THR A N 1
ATOM 549 C CA . THR A 1 70 ? 55.859 37.529 5.436 1.00 38.87 70 THR A CA 1
ATOM 550 C C . THR A 1 70 ? 55.781 36.386 6.433 1.00 38.49 70 THR A C 1
ATOM 551 O O . THR A 1 70 ? 54.938 35.493 6.252 1.00 35.45 70 THR A O 1
ATOM 555 N N . PRO A 1 71 ? 56.640 36.378 7.428 1.00 37.88 71 PRO A N 1
ATOM 556 C CA . PRO A 1 71 ? 56.651 35.331 8.418 1.00 36.04 71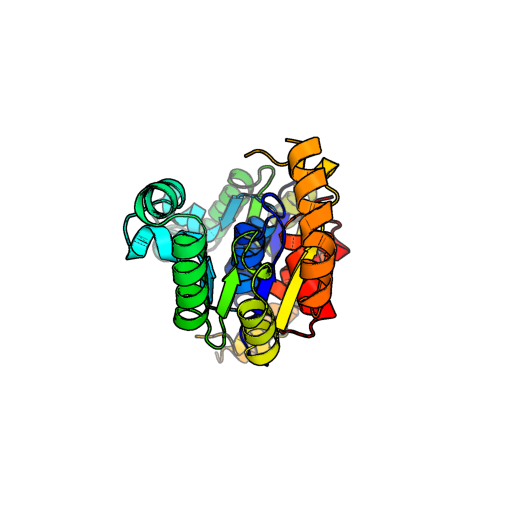 PRO A CA 1
ATOM 557 C C . PRO A 1 71 ? 55.373 35.227 9.184 1.00 34.82 71 PRO A C 1
ATOM 558 O O . PRO A 1 71 ? 54.598 36.169 9.228 1.00 33.44 71 PRO A O 1
ATOM 562 N N . ASN A 1 72 ? 55.092 34.107 9.819 1.00 34.54 72 ASN A N 1
ATOM 563 C CA . ASN A 1 72 ? 53.899 33.903 10.640 1.00 37.73 72 ASN A CA 1
ATOM 564 C C . ASN A 1 72 ? 52.637 34.135 9.833 1.00 36.60 72 ASN A C 1
ATOM 565 O O . ASN A 1 72 ? 51.647 34.682 10.322 1.00 33.16 72 ASN A O 1
ATOM 570 N N . ARG A 1 73 ? 52.645 33.679 8.591 1.00 32.46 73 ARG A N 1
ATOM 571 C CA . ARG A 1 73 ? 51.490 33.883 7.715 1.00 33.13 73 ARG A CA 1
ATOM 572 C C . ARG A 1 73 ? 51.389 32.685 6.755 1.00 33.25 73 ARG A C 1
ATOM 573 O O . ARG A 1 73 ? 52.408 32.201 6.277 1.00 32.77 73 ARG A O 1
ATOM 581 N N . VAL A 1 74 ? 50.184 32.244 6.534 1.00 33.45 74 VAL A N 1
ATOM 582 C CA . VAL A 1 74 ? 49.895 31.221 5.553 1.00 34.17 74 VAL A CA 1
ATOM 583 C C . VAL A 1 74 ? 49.371 32.013 4.348 1.00 33.83 74 VAL A C 1
ATOM 584 O O . VAL A 1 74 ? 48.488 32.894 4.481 1.00 31.99 74 VAL A O 1
ATOM 588 N N . VAL A 1 75 ? 49.896 31.671 3.176 1.00 32.35 75 VAL A N 1
ATOM 589 C CA . VAL A 1 75 ? 49.504 32.317 1.950 1.00 32.73 75 VAL A CA 1
ATOM 590 C C . VAL A 1 75 ? 48.887 31.352 0.961 1.00 34.83 75 VAL A C 1
ATOM 591 O O . VAL A 1 75 ? 49.593 30.396 0.520 1.00 33.30 75 VAL A O 1
ATOM 595 N N . ALA A 1 76 ? 47.603 31.454 0.704 1.00 33.06 76 ALA A N 1
ATOM 596 C CA . ALA A 1 76 ? 46.946 30.619 -0.302 1.00 35.07 76 ALA A CA 1
ATOM 597 C C . ALA A 1 76 ? 47.171 31.309 -1.650 1.00 35.03 76 ALA A C 1
ATOM 598 O O . ALA A 1 76 ? 47.089 32.539 -1.804 1.00 34.31 76 ALA A O 1
ATOM 600 N N . THR A 1 77 ? 47.540 30.529 -2.674 1.00 34.89 77 THR A N 1
ATOM 601 C CA . THR A 1 77 ? 47.946 31.025 -3.955 1.00 33.55 77 THR A CA 1
ATOM 602 C C . THR A 1 77 ? 46.987 30.517 -5.034 1.00 35.25 77 THR A C 1
ATOM 603 O O . THR A 1 77 ? 46.367 29.454 -4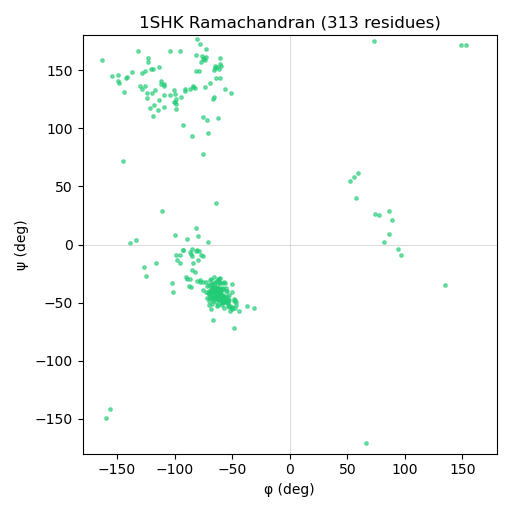.871 1.00 37.41 77 THR A O 1
ATOM 607 N N . GLY A 1 78 ? 46.816 31.260 -6.100 1.00 36.68 78 GLY A N 1
ATOM 608 C CA . GLY A 1 78 ? 45.910 30.816 -7.179 1.00 37.78 78 GLY A CA 1
ATOM 609 C C . GLY A 1 78 ? 46.565 29.652 -7.952 1.00 38.51 78 GLY A C 1
ATOM 610 O O . GLY A 1 78 ? 47.779 29.387 -7.883 1.00 35.29 78 GLY A O 1
ATOM 611 N N . GLY A 1 79 ? 45.722 28.917 -8.676 1.00 37.46 79 GLY A N 1
ATOM 612 C CA . GLY A 1 79 ? 46.102 27.752 -9.432 1.00 40.20 79 GLY A CA 1
ATOM 613 C C . GLY A 1 79 ? 47.300 27.926 -10.343 1.00 40.15 79 GLY A C 1
ATOM 614 O O . GLY A 1 79 ? 48.061 26.961 -10.470 1.00 41.67 79 GLY A O 1
ATOM 615 N N . GLY A 1 80 ? 47.484 29.106 -10.917 1.00 38.81 80 GLY A N 1
ATOM 616 C CA . GLY A 1 80 ? 48.535 29.382 -11.854 1.00 40.61 80 GLY A CA 1
ATOM 617 C C . GLY A 1 80 ? 49.753 30.072 -11.348 1.00 38.48 80 GLY A C 1
ATOM 618 O O . GLY A 1 80 ? 50.638 30.541 -12.075 1.00 38.68 80 GLY A O 1
ATOM 619 N N . MET A 1 81 ? 49.780 30.192 -9.989 1.00 36.82 81 MET A N 1
ATOM 620 C CA . MET A 1 81 ? 50.919 30.836 -9.370 1.00 36.84 81 MET A CA 1
ATOM 621 C C . MET A 1 81 ? 52.204 30.051 -9.677 1.00 36.82 81 MET A C 1
ATOM 622 O O . MET A 1 81 ? 53.238 30.698 -9.711 1.00 35.99 81 MET A O 1
ATOM 627 N N . VAL A 1 82 ? 52.095 28.737 -9.855 1.00 36.57 82 VAL A N 1
ATOM 628 C CA . VAL A 1 82 ? 53.281 27.927 -10.085 1.00 39.37 82 VAL A CA 1
ATOM 629 C C . VAL A 1 82 ? 53.797 27.963 -11.517 1.00 41.14 82 VAL A C 1
ATOM 630 O O . VAL A 1 82 ? 54.870 27.398 -11.758 1.00 38.87 82 VAL A O 1
ATOM 634 N N . LEU A 1 83 ? 53.076 28.620 -12.400 1.00 40.72 83 LEU A N 1
ATOM 635 C CA . LEU A 1 83 ? 53.499 28.694 -13.798 1.00 46.54 83 LEU A CA 1
ATOM 636 C C . LEU A 1 83 ? 54.812 29.424 -13.992 1.00 46.70 83 LEU A C 1
ATOM 637 O O . LEU A 1 83 ? 55.639 28.978 -14.799 1.00 48.79 83 LEU A O 1
ATOM 642 N N . LEU A 1 84 ? 55.075 30.538 -13.348 1.00 44.62 84 LEU A N 1
ATOM 643 C CA . LEU A 1 84 ? 56.309 31.281 -13.531 1.00 46.14 84 LEU A CA 1
ATOM 644 C C . LEU A 1 84 ? 57.388 30.750 -12.613 1.00 45.77 84 LEU A C 1
ATOM 645 O O . LEU A 1 84 ? 57.207 30.594 -11.396 1.00 43.74 84 LEU A O 1
ATOM 650 N N . GLU A 1 85 ? 58.574 30.553 -13.185 1.00 44.84 85 GLU A N 1
ATOM 651 C CA . GLU A 1 85 ? 59.660 30.031 -12.403 1.00 44.58 85 GLU A CA 1
ATOM 652 C C . GLU A 1 85 ? 60.013 30.946 -11.263 1.00 42.08 85 GLU A C 1
ATOM 653 O O . GLU A 1 85 ? 60.371 30.488 -10.193 1.00 41.50 85 GLU A O 1
ATOM 659 N N . GLN A 1 86 ? 60.040 32.263 -11.457 1.00 42.71 86 GLN A N 1
ATOM 660 C CA . GLN A 1 86 ? 60.419 33.181 -10.394 1.00 44.50 86 GLN A CA 1
ATOM 661 C C . GLN A 1 86 ? 59.451 33.051 -9.204 1.00 41.11 86 GLN A C 1
ATOM 662 O O . GLN A 1 86 ? 59.895 33.299 -8.072 1.00 40.63 86 GLN A O 1
ATOM 668 N N . ASN A 1 87 ? 58.204 32.659 -9.504 1.00 40.85 87 ASN A N 1
ATOM 669 C CA . ASN A 1 87 ? 57.250 32.474 -8.383 1.00 39.69 87 ASN A CA 1
ATOM 670 C C . ASN A 1 87 ? 57.636 31.210 -7.621 1.00 38.37 87 ASN A C 1
ATOM 671 O O . ASN A 1 87 ? 57.506 31.149 -6.406 1.00 38.05 87 ASN A O 1
ATOM 676 N N . ARG A 1 88 ? 58.018 30.149 -8.337 1.00 39.40 88 ARG A N 1
ATOM 677 C CA . ARG A 1 88 ? 58.396 28.913 -7.672 1.00 38.12 88 ARG A CA 1
ATOM 678 C C . ARG A 1 88 ? 59.620 29.098 -6.801 1.00 36.93 88 ARG A C 1
ATOM 679 O O . ARG A 1 88 ? 59.710 28.577 -5.684 1.00 34.80 88 ARG A O 1
ATOM 687 N N . GLN A 1 89 ? 60.597 29.866 -7.261 1.00 39.37 89 GLN A N 1
ATOM 688 C CA . GLN A 1 89 ? 61.809 30.109 -6.523 1.00 40.93 89 GLN A CA 1
ATOM 689 C C . GLN A 1 89 ? 61.525 30.956 -5.290 1.00 38.90 89 GLN A C 1
ATOM 690 O O . GLN A 1 89 ? 62.026 30.672 -4.192 1.00 37.57 89 GLN A O 1
ATOM 696 N N . PHE A 1 90 ? 60.671 31.974 -5.529 1.00 40.15 90 PHE A N 1
ATOM 697 C CA . PHE A 1 90 ? 60.320 32.908 -4.466 1.00 39.09 90 PHE A CA 1
ATOM 698 C C . PHE A 1 90 ? 59.724 32.126 -3.306 1.00 39.26 90 PHE A C 1
ATOM 699 O O . PHE A 1 90 ? 60.087 32.338 -2.151 1.00 37.67 90 PHE A O 1
ATOM 707 N N . MET A 1 91 ? 58.748 31.246 -3.598 1.00 37.78 91 MET A N 1
ATOM 708 C CA . MET A 1 91 ? 58.111 30.504 -2.526 1.00 37.45 91 MET A CA 1
ATOM 709 C C . MET A 1 91 ? 59.074 29.572 -1.814 1.00 37.58 91 MET A C 1
ATOM 710 O O . MET A 1 91 ? 59.026 29.491 -0.562 1.00 38.94 91 MET A O 1
ATOM 715 N N . ARG A 1 92 ? 59.907 28.823 -2.508 1.00 36.88 92 ARG A N 1
ATOM 716 C CA . ARG A 1 92 ? 60.805 27.888 -1.760 1.00 38.63 92 ARG A CA 1
ATOM 717 C C . ARG A 1 92 ? 61.887 28.634 -0.952 1.00 37.67 92 ARG A C 1
ATOM 718 O O . ARG A 1 92 ? 62.312 28.222 0.160 1.00 35.63 92 ARG A O 1
ATOM 726 N N . ALA A 1 93 ? 62.259 29.788 -1.512 1.00 38.84 93 ALA A N 1
ATOM 727 C CA . ALA A 1 93 ? 63.204 30.636 -0.766 1.00 39.24 93 ALA A CA 1
ATOM 728 C C . ALA A 1 93 ? 62.544 31.168 0.510 1.00 40.08 93 ALA A C 1
ATOM 729 O O . ALA A 1 93 ? 62.974 30.821 1.650 1.00 34.31 93 ALA A O 1
ATOM 731 N N . HIS A 1 94 ? 61.505 32.001 0.300 1.00 38.54 94 HIS A N 1
ATOM 732 C CA . HIS A 1 94 ? 60.922 32.711 1.424 1.00 38.39 94 HIS A CA 1
ATOM 733 C C . HIS A 1 94 ? 60.315 31.853 2.484 1.00 37.61 94 HIS A C 1
ATOM 734 O O . HIS A 1 94 ? 60.302 32.243 3.662 1.00 37.03 94 HIS A O 1
ATOM 741 N N . GLY A 1 95 ? 59.807 30.676 2.059 1.00 36.10 95 GLY A N 1
ATOM 742 C CA . GLY A 1 95 ? 59.182 29.861 3.074 1.00 36.73 95 GLY A CA 1
ATOM 743 C C . GLY A 1 95 ? 59.164 28.382 2.713 1.00 35.19 95 GLY A C 1
ATOM 744 O O . GLY A 1 95 ? 60.079 27.812 2.165 1.00 34.61 95 GLY A O 1
ATOM 745 N N . THR A 1 96 ? 58.040 27.790 3.074 1.00 34.50 96 THR A N 1
ATOM 746 C CA . THR A 1 96 ? 57.831 26.343 2.881 1.00 32.34 96 THR A CA 1
ATOM 747 C C . THR A 1 96 ? 56.507 26.112 2.148 1.00 33.54 96 THR A C 1
ATOM 748 O O . THR A 1 96 ? 55.541 26.815 2.379 1.00 34.37 96 THR A O 1
ATOM 752 N N . VAL A 1 97 ? 56.590 25.226 1.139 1.00 31.61 97 VAL A N 1
ATOM 753 C CA . VAL A 1 97 ? 55.465 25.040 0.240 1.00 30.94 97 VAL A CA 1
ATOM 754 C C . VAL A 1 97 ? 54.748 23.724 0.405 1.00 31.84 97 VAL A C 1
ATOM 755 O O . VAL A 1 97 ? 55.396 22.688 0.366 1.00 31.88 97 VAL A O 1
ATOM 759 N N . VAL A 1 98 ? 53.421 23.783 0.387 1.00 29.57 98 VAL A N 1
ATOM 760 C CA . VAL A 1 98 ? 52.575 22.619 0.557 1.00 30.08 98 VAL A CA 1
ATOM 761 C C . VAL A 1 98 ? 51.659 22.555 -0.678 1.00 31.62 98 VAL A C 1
ATOM 762 O O . VAL A 1 98 ? 50.963 23.494 -1.018 1.00 30.46 98 VAL A O 1
ATOM 766 N N . TYR A 1 99 ? 51.699 21.391 -1.307 1.00 33.67 99 TYR A N 1
ATOM 767 C CA . TYR A 1 99 ? 50.838 21.105 -2.444 1.00 36.05 99 TYR A CA 1
ATOM 768 C C . TYR A 1 99 ? 49.625 20.295 -1.988 1.00 34.81 99 TYR A C 1
ATOM 769 O O . TYR A 1 99 ? 49.775 19.212 -1.432 1.00 34.63 99 TYR A O 1
ATOM 778 N N . LEU A 1 100 ? 48.432 20.846 -2.227 1.00 36.90 100 LEU A N 1
ATOM 779 C CA . LEU A 1 100 ? 47.227 20.055 -1.844 1.00 38.94 100 LEU A CA 1
ATOM 780 C C . LEU A 1 100 ? 46.823 19.252 -3.104 1.00 38.19 100 LEU A C 1
ATOM 781 O O . LEU A 1 100 ? 46.342 19.839 -4.067 1.00 37.08 100 LEU A O 1
ATOM 786 N N . PHE A 1 101 ? 47.157 17.993 -3.097 1.00 38.40 101 PHE A N 1
ATOM 787 C CA . PHE A 1 101 ? 46.986 17.152 -4.266 1.00 40.10 101 PHE A CA 1
ATOM 788 C C . PHE A 1 101 ? 45.620 16.448 -4.283 1.00 41.37 101 PHE A C 1
ATOM 789 O O . PHE A 1 101 ? 45.265 15.829 -3.295 1.00 38.27 101 PHE A O 1
ATOM 797 N N . ALA A 1 102 ? 44.981 16.491 -5.446 1.00 42.98 102 ALA A N 1
ATOM 798 C CA . ALA A 1 102 ? 43.787 15.682 -5.682 1.00 44.80 102 ALA A CA 1
ATOM 799 C C . ALA A 1 102 ? 43.750 15.322 -7.171 1.00 46.84 102 ALA A C 1
ATOM 800 O O . ALA A 1 102 ? 44.064 16.149 -8.023 1.00 44.18 102 ALA A O 1
ATOM 802 N N . PRO A 1 103 ? 43.345 14.093 -7.461 1.00 50.24 103 PRO A N 1
ATOM 803 C CA . PRO A 1 103 ? 43.124 13.705 -8.865 1.00 52.41 103 PRO A CA 1
ATOM 804 C C . PRO A 1 103 ? 42.035 14.593 -9.440 1.00 52.37 103 PRO A C 1
ATOM 805 O O . PRO A 1 103 ? 41.125 15.162 -8.825 1.00 49.52 103 PRO A O 1
ATOM 809 N N . ALA A 1 104 ? 42.154 14.789 -10.754 1.00 55.28 104 ALA A N 1
ATOM 810 C CA . ALA A 1 104 ? 41.257 15.617 -11.545 1.00 57.51 104 ALA A CA 1
ATOM 811 C C . ALA A 1 104 ? 39.786 15.285 -11.312 1.00 58.95 104 ALA A C 1
ATOM 812 O O . ALA A 1 104 ? 38.984 16.208 -11.157 1.00 56.94 104 ALA A O 1
ATOM 814 N N . GLU A 1 105 ? 39.442 14.017 -11.206 1.00 63.20 105 GLU A N 1
ATOM 815 C CA . GLU A 1 105 ? 38.094 13.554 -10.925 1.00 67.79 105 GLU A CA 1
ATOM 816 C C . GLU A 1 105 ? 37.580 14.283 -9.691 1.00 68.37 105 GLU A C 1
ATOM 817 O O . GLU A 1 105 ? 36.537 14.937 -9.717 1.00 68.82 105 GLU A O 1
ATOM 823 N N . GLU A 1 106 ? 38.345 14.140 -8.592 1.00 67.09 106 GLU A N 1
ATOM 824 C CA . GLU A 1 106 ? 37.898 14.803 -7.363 1.00 66.34 106 GLU A CA 1
ATOM 825 C C . GLU A 1 106 ? 37.943 16.312 -7.509 1.00 64.22 106 GLU A C 1
ATOM 826 O O . GLU A 1 106 ? 36.991 16.975 -7.077 1.00 63.34 106 GLU A O 1
ATOM 836 N N . LEU A 1 107 ? 38.947 16.907 -8.152 1.00 62.06 107 LEU A N 1
ATOM 837 C CA . LEU A 1 107 ? 38.943 18.359 -8.301 1.00 62.37 107 LEU A CA 1
ATOM 838 C C . LEU A 1 107 ? 37.643 18.804 -8.986 1.00 65.43 107 LEU A C 1
ATOM 839 O O . LEU A 1 107 ? 36.978 19.725 -8.509 1.00 64.80 107 LEU A O 1
ATOM 844 N N . ALA A 1 108 ? 37.322 18.151 -10.104 1.00 68.56 108 ALA A N 1
ATOM 845 C CA . ALA A 1 108 ? 36.117 18.423 -10.874 1.00 71.76 108 ALA A CA 1
ATOM 846 C C . ALA A 1 108 ? 34.871 18.267 -10.011 1.00 74.60 108 ALA A C 1
ATOM 847 O O . ALA A 1 108 ? 34.055 19.179 -9.943 1.00 73.94 108 ALA A O 1
ATOM 849 N N . LEU A 1 109 ? 34.783 17.168 -9.265 1.00 79.35 109 LEU A N 1
ATOM 850 C CA . LEU A 1 109 ? 33.694 16.971 -8.320 1.00 84.13 109 LEU A CA 1
ATOM 851 C C . LEU A 1 109 ? 33.440 18.192 -7.448 1.00 86.24 109 LEU A C 1
ATOM 852 O O . LEU A 1 109 ? 32.291 18.626 -7.369 1.00 86.38 109 LEU A O 1
ATOM 857 N N . ARG A 1 110 ? 34.447 18.746 -6.792 1.00 89.15 110 ARG A N 1
ATOM 858 C CA . ARG A 1 110 ? 34.287 19.921 -5.943 1.00 91.62 110 ARG A CA 1
ATOM 859 C C . ARG A 1 110 ? 33.822 21.143 -6.723 1.00 94.58 110 ARG A C 1
ATOM 860 O O . ARG A 1 110 ? 34.527 21.743 -7.524 1.00 93.33 110 ARG A O 1
ATOM 868 N N . LEU A 1 111 ? 32.570 21.518 -6.493 1.00 99.08 111 LEU A N 1
ATOM 869 C CA . LEU A 1 111 ? 31.842 22.606 -7.120 1.00 102.65 111 LEU A CA 1
ATOM 870 C C . LEU A 1 111 ? 30.871 23.318 -6.170 1.00 104.64 111 LEU A C 1
ATOM 871 O O . LEU A 1 111 ? 29.638 23.241 -6.267 1.00 104.60 111 LEU A O 1
ATOM 876 N N . GLN A 1 112 ? 31.429 24.081 -5.223 1.00 106.27 112 GLN A N 1
ATOM 877 C CA . GLN A 1 112 ? 30.593 24.817 -4.270 1.00 107.44 112 GLN A CA 1
ATOM 878 C C . GLN A 1 112 ? 30.096 26.114 -4.909 1.00 107.94 112 GLN A C 1
ATOM 879 O O . GLN A 1 112 ? 29.498 26.084 -5.994 1.00 108.12 112 GLN A O 1
ATOM 881 N N . ILE A 1 128 ? 34.522 20.069 -17.224 1.00 95.39 128 ILE A N 1
ATOM 882 C CA . ILE A 1 128 ? 35.203 20.406 -15.976 1.00 95.91 128 ILE A CA 1
ATOM 883 C C . ILE A 1 128 ? 36.091 19.246 -15.520 1.00 94.97 128 ILE A C 1
ATOM 884 O O . ILE A 1 128 ? 37.175 19.459 -14.974 1.00 94.50 128 ILE A O 1
ATOM 889 N N . ALA A 1 129 ? 35.643 18.015 -15.765 1.00 93.54 129 ALA A N 1
ATOM 890 C CA . ALA A 1 129 ? 36.441 16.850 -15.384 1.00 92.13 129 ALA A CA 1
ATOM 891 C C . ALA A 1 129 ? 37.679 16.749 -16.278 1.00 90.59 129 ALA A C 1
ATOM 892 O O . ALA A 1 129 ? 38.786 16.458 -15.828 1.00 89.58 129 ALA A O 1
ATOM 894 N N . GLU A 1 130 ? 37.487 17.022 -17.561 1.00 87.97 130 GLU A N 1
ATOM 895 C CA . GLU A 1 130 ? 38.535 16.973 -18.562 1.00 85.06 130 GLU A CA 1
ATOM 896 C C . GLU A 1 130 ? 39.318 18.279 -18.602 1.00 82.26 130 GLU A C 1
ATOM 897 O O . GLU A 1 130 ? 40.456 18.273 -19.056 1.00 81.05 130 GLU A O 1
ATOM 899 N N . GLU A 1 131 ? 38.728 19.366 -18.114 1.00 79.67 131 GLU A N 1
ATOM 900 C CA . GLU A 1 131 ? 39.461 20.638 -18.072 1.00 77.79 131 GLU A CA 1
ATOM 901 C C . GLU A 1 131 ? 40.428 20.598 -16.882 1.00 74.22 131 GLU A C 1
ATOM 902 O O . GLU A 1 131 ? 41.543 21.114 -16.990 1.00 73.18 131 GLU A O 1
ATOM 908 N N . MET A 1 132 ? 40.070 19.912 -15.807 1.00 70.01 132 MET A N 1
ATOM 909 C CA . MET A 1 132 ? 40.959 19.752 -14.659 1.00 67.44 132 MET A CA 1
ATOM 910 C C . MET A 1 132 ? 42.003 18.691 -14.986 1.00 66.19 132 MET A C 1
ATOM 911 O O . MET A 1 132 ? 43.158 18.825 -14.592 1.00 64.63 132 MET A O 1
ATOM 916 N N . GLU A 1 133 ? 41.669 17.705 -15.815 1.00 65.96 133 GLU A N 1
ATOM 917 C CA . GLU A 1 133 ? 42.623 16.708 -16.304 1.00 64.72 133 GLU A CA 1
ATOM 918 C C . GLU A 1 133 ? 43.758 17.376 -17.089 1.00 61.69 133 GLU A C 1
ATOM 919 O O . GLU A 1 133 ? 44.932 17.029 -16.978 1.00 58.98 133 GLU A O 1
ATOM 925 N N . ALA A 1 134 ? 43.370 18.352 -17.903 1.00 58.69 134 ALA A N 1
ATOM 926 C CA . ALA A 1 134 ? 44.284 19.120 -18.723 1.00 58.59 134 ALA A CA 1
ATOM 927 C C . ALA A 1 134 ? 45.056 20.127 -17.877 1.00 56.57 134 ALA A C 1
ATOM 928 O O . ALA A 1 134 ? 46.205 20.446 -18.156 1.00 55.49 134 ALA A O 1
ATOM 930 N N . VAL A 1 135 ? 44.434 20.645 -16.818 1.00 55.81 135 VAL A N 1
ATOM 931 C CA . VAL A 1 135 ? 45.147 21.556 -15.916 1.00 54.71 135 VAL A CA 1
ATOM 932 C C . VAL A 1 135 ? 46.290 20.756 -15.274 1.00 51.44 135 VAL A C 1
ATOM 933 O O . VAL A 1 135 ? 47.417 21.241 -15.278 1.00 50.01 135 VAL A O 1
ATOM 937 N N . LEU A 1 136 ? 45.988 19.548 -14.823 1.00 51.45 136 LEU A N 1
ATOM 938 C CA . LEU A 1 136 ? 46.975 18.705 -14.179 1.00 52.58 136 LEU A CA 1
ATOM 939 C C . LEU A 1 136 ? 48.050 18.230 -15.130 1.00 54.64 136 LEU A C 1
ATOM 940 O O . LEU A 1 136 ? 49.231 18.213 -14.741 1.00 52.62 136 LEU A O 1
ATOM 945 N N . ARG A 1 137 ? 47.705 17.997 -16.398 1.00 54.16 137 ARG A N 1
ATOM 946 C CA . ARG A 1 137 ? 48.753 17.631 -17.354 1.00 55.79 137 ARG A CA 1
ATOM 947 C C . ARG A 1 137 ? 49.694 18.811 -17.488 1.00 53.47 137 ARG A C 1
ATOM 948 O O . ARG A 1 137 ? 50.887 18.590 -17.659 1.00 54.09 137 ARG A O 1
ATOM 962 N N . GLU A 1 138 ? 49.217 20.043 -17.467 1.00 52.37 138 GLU A N 1
ATOM 963 C CA . GLU A 1 138 ? 50.099 21.184 -17.581 1.00 53.63 138 GLU A CA 1
ATOM 964 C C . GLU A 1 138 ? 50.876 21.454 -16.276 1.00 52.36 138 GLU A C 1
ATOM 965 O O . GLU A 1 138 ? 51.978 22.006 -16.323 1.00 52.50 138 GLU A O 1
ATOM 971 N N . ARG A 1 139 ? 50.207 21.284 -15.137 1.00 49.20 139 ARG A N 1
ATOM 972 C CA . ARG A 1 139 ? 50.734 21.806 -13.880 1.00 48.23 139 ARG A CA 1
ATOM 973 C C . ARG A 1 139 ? 51.102 20.836 -12.800 1.00 45.28 139 ARG A C 1
ATOM 974 O O . ARG A 1 139 ? 51.801 21.255 -11.876 1.00 42.14 139 ARG A O 1
ATOM 982 N N . GLU A 1 140 ? 50.682 19.578 -12.839 1.00 45.39 140 GLU A N 1
ATOM 983 C CA . GLU A 1 140 ? 51.032 18.616 -11.812 1.00 45.62 140 GLU A CA 1
ATOM 984 C C . GLU A 1 140 ? 52.520 18.618 -11.501 1.00 44.67 140 GLU A C 1
ATOM 985 O O . GLU A 1 140 ? 52.920 18.687 -10.333 1.00 39.04 140 GLU A O 1
ATOM 991 N N . ALA A 1 141 ? 53.378 18.565 -12.513 1.00 42.73 141 ALA A N 1
ATOM 992 C CA . ALA A 1 141 ? 54.821 18.491 -12.312 1.00 42.04 141 ALA A CA 1
ATOM 993 C C . ALA A 1 141 ? 55.316 19.788 -11.670 1.00 40.64 141 ALA A C 1
ATOM 994 O O . ALA A 1 141 ? 56.297 19.721 -10.922 1.00 39.94 141 ALA A O 1
ATOM 996 N N . LEU A 1 142 ? 54.679 20.912 -12.001 1.00 38.79 142 LEU A N 1
ATOM 997 C CA . LEU A 1 142 ? 55.064 22.186 -11.399 1.00 37.94 142 LEU A CA 1
ATOM 998 C C . LEU A 1 142 ? 54.667 22.243 -9.905 1.00 36.49 142 LEU A C 1
ATOM 999 O O . LEU A 1 142 ? 55.474 22.775 -9.125 1.00 33.67 142 LEU A O 1
ATOM 1004 N N . TYR A 1 143 ? 53.494 21.719 -9.587 1.00 34.07 143 TYR A N 1
ATOM 1005 C CA . TYR A 1 143 ? 53.090 21.671 -8.172 1.00 35.80 143 TYR A CA 1
ATOM 1006 C C . TYR A 1 143 ? 54.078 20.826 -7.382 1.00 35.54 143 TYR A C 1
ATOM 1007 O O . TYR A 1 143 ? 54.566 21.172 -6.286 1.00 34.62 143 TYR A O 1
ATOM 1016 N N . GLN A 1 144 ? 54.434 19.645 -7.924 1.00 33.78 144 GLN A N 1
ATOM 1017 C CA . GLN A 1 144 ? 55.403 18.776 -7.278 1.00 34.39 144 GLN A CA 1
ATOM 1018 C C . GLN A 1 144 ? 56.781 19.430 -7.232 1.00 34.03 144 GLN A C 1
ATOM 1019 O O . GLN A 1 144 ? 57.462 19.357 -6.207 1.00 35.15 144 GLN A O 1
ATOM 1025 N N . ASP A 1 145 ? 57.237 20.079 -8.284 1.00 32.93 145 ASP A N 1
ATOM 1026 C CA . ASP A 1 145 ? 58.527 20.766 -8.287 1.00 33.79 145 ASP A CA 1
ATOM 1027 C C . ASP A 1 145 ? 58.650 21.801 -7.141 1.00 34.65 145 ASP A C 1
ATOM 1028 O O . ASP A 1 145 ? 59.688 21.899 -6.470 1.00 33.59 145 ASP A O 1
ATOM 1033 N N . VAL A 1 146 ? 57.590 22.600 -6.990 1.00 32.50 146 VAL A N 1
ATOM 1034 C CA . VAL A 1 146 ? 57.676 23.690 -6.004 1.00 34.20 146 VAL A CA 1
ATOM 1035 C C . VAL A 1 146 ? 57.393 23.202 -4.599 1.00 32.44 146 VAL A C 1
ATOM 1036 O O . VAL A 1 146 ? 57.847 23.796 -3.611 1.00 32.03 146 VAL A O 1
ATOM 1040 N N . ALA A 1 147 ? 56.663 22.089 -4.411 1.00 30.56 147 ALA A N 1
ATOM 1041 C CA . ALA A 1 147 ? 56.269 21.645 -3.091 1.00 32.99 147 ALA A CA 1
ATOM 1042 C C . ALA A 1 147 ? 57.385 21.044 -2.269 1.00 33.27 147 ALA A C 1
ATOM 1043 O O . ALA A 1 147 ? 58.208 20.301 -2.764 1.00 31.72 147 ALA A O 1
ATOM 1045 N N . HIS A 1 148 ? 57.471 21.417 -0.999 1.00 30.31 148 HIS A N 1
ATOM 1046 C CA . HIS A 1 148 ? 58.350 20.748 -0.081 1.00 30.46 148 HIS A CA 1
ATOM 1047 C C . HIS A 1 148 ? 57.548 19.545 0.452 1.00 29.29 148 HIS A C 1
ATOM 1048 O O . HIS A 1 148 ? 58.074 18.510 0.840 1.00 32.00 148 HIS A O 1
ATOM 1055 N N . TYR A 1 149 ? 56.240 19.752 0.636 1.00 31.28 149 TYR A N 1
ATOM 1056 C CA . TYR A 1 149 ? 55.366 18.726 1.216 1.00 32.35 149 TYR A CA 1
ATOM 1057 C C . TYR A 1 149 ? 54.107 18.500 0.390 1.00 33.09 149 TYR A C 1
ATOM 1058 O O . TYR A 1 149 ? 53.564 19.495 -0.096 1.00 30.99 149 TYR A O 1
ATOM 1067 N N . VAL A 1 150 ? 53.709 17.243 0.166 1.00 34.47 150 VAL A N 1
ATOM 1068 C CA . VAL A 1 150 ? 52.486 17.008 -0.642 1.00 34.15 150 VAL A CA 1
ATOM 1069 C C . VAL A 1 150 ? 51.489 16.274 0.231 1.00 34.81 150 VAL A C 1
ATOM 1070 O O . VAL A 1 150 ? 51.892 15.351 0.955 1.00 35.47 150 VAL A O 1
ATOM 1074 N N . VAL A 1 151 ? 50.253 16.710 0.325 1.00 34.54 151 VAL A N 1
ATOM 1075 C CA . VAL A 1 151 ? 49.240 16.133 1.184 1.00 37.64 151 VAL A CA 1
ATOM 1076 C C . VAL A 1 151 ? 47.987 15.776 0.370 1.00 37.38 151 VAL A C 1
ATOM 1077 O O . VAL A 1 151 ? 47.663 16.480 -0.562 1.00 38.70 151 VAL A O 1
ATOM 1081 N N . ASP A 1 152 ? 47.286 14.750 0.811 1.00 41.46 152 ASP A N 1
ATOM 1082 C CA . ASP A 1 152 ? 46.040 14.331 0.125 1.00 41.85 152 ASP A CA 1
ATOM 1083 C C . ASP A 1 152 ? 44.943 15.328 0.368 1.00 40.05 152 ASP A C 1
ATOM 1084 O O . ASP A 1 152 ? 44.368 15.340 1.458 1.00 42.86 152 ASP A O 1
ATOM 1089 N N . ALA A 1 153 ? 44.547 16.142 -0.595 1.00 40.30 153 ALA A N 1
ATOM 1090 C CA . ALA A 1 153 ? 43.536 17.170 -0.373 1.00 41.83 153 ALA A CA 1
ATOM 1091 C C . ALA A 1 153 ? 42.082 16.678 -0.375 1.00 43.38 153 ALA A C 1
ATOM 1092 O O . ALA A 1 153 ? 41.257 17.545 -0.189 1.00 42.20 153 ALA A O 1
ATOM 1094 N N . THR A 1 154 ? 41.804 15.384 -0.428 1.00 43.94 154 THR A N 1
ATOM 1095 C CA . THR A 1 154 ? 40.446 14.889 -0.444 1.00 46.13 154 THR A CA 1
ATOM 1096 C C . THR A 1 154 ? 40.003 14.596 0.983 1.00 48.52 154 THR A C 1
ATOM 1097 O O . THR A 1 154 ? 38.816 14.327 1.165 1.00 51.23 154 THR A O 1
ATOM 1101 N N . GLN A 1 155 ? 40.901 14.739 1.949 1.00 47.99 155 GLN A N 1
ATOM 1102 C CA . GLN A 1 155 ? 40.474 14.691 3.353 1.00 47.52 155 GLN A CA 1
ATOM 1103 C C . GLN A 1 155 ? 39.786 16.002 3.696 1.00 46.51 155 GLN A C 1
ATOM 1104 O O . GLN A 1 155 ? 39.866 17.075 3.089 1.00 48.85 155 GLN A O 1
ATOM 1110 N N . PRO A 1 156 ? 38.982 15.989 4.762 1.00 49.42 156 PRO A N 1
ATOM 1111 C CA . PRO A 1 156 ? 38.377 17.228 5.297 1.00 49.54 156 PRO A CA 1
ATOM 1112 C C . PRO A 1 156 ? 39.491 18.179 5.708 1.00 48.11 156 PRO A C 1
ATOM 1113 O O . PRO A 1 156 ? 40.579 17.717 6.087 1.00 45.62 156 PRO A O 1
ATOM 1117 N N . PRO A 1 157 ? 39.251 19.475 5.711 1.00 48.62 157 PRO A N 1
ATOM 1118 C CA . PRO A 1 157 ? 40.287 20.446 6.037 1.00 47.83 157 PRO A CA 1
ATOM 1119 C C . PRO A 1 157 ? 40.956 20.215 7.361 1.00 46.71 157 PRO A C 1
ATOM 1120 O O . PRO A 1 157 ? 42.192 20.287 7.473 1.00 46.26 157 PRO A O 1
ATOM 1124 N N . ALA A 1 158 ? 40.171 19.830 8.374 1.00 44.70 158 ALA A N 1
ATOM 1125 C CA . ALA A 1 158 ? 40.680 19.639 9.709 1.00 44.90 158 ALA A CA 1
ATOM 1126 C C . ALA A 1 158 ? 41.671 18.494 9.771 1.00 43.78 158 ALA A C 1
ATOM 1127 O O . ALA A 1 158 ? 42.669 18.548 10.483 1.00 41.38 158 ALA A O 1
ATOM 1129 N N . ALA A 1 159 ? 41.394 17.420 9.030 1.00 42.51 159 ALA A N 1
ATOM 1130 C CA . ALA A 1 159 ? 42.326 16.312 8.967 1.00 41.91 159 ALA A CA 1
ATOM 1131 C C . ALA A 1 159 ? 43.624 16.7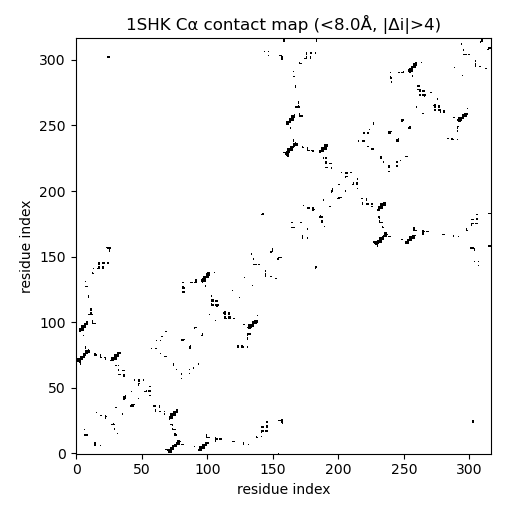55 8.233 1.00 39.05 159 ALA A C 1
ATOM 1132 O O . ALA A 1 159 ? 44.671 16.317 8.658 1.00 39.42 159 ALA A O 1
ATOM 1134 N N . ILE A 1 160 ? 43.537 17.569 7.210 1.00 38.49 160 ILE A N 1
ATOM 1135 C CA . ILE A 1 160 ? 44.752 18.038 6.505 1.00 38.06 160 ILE A CA 1
ATOM 1136 C C . ILE A 1 160 ? 45.612 18.876 7.459 1.00 37.35 160 ILE A C 1
ATOM 1137 O O . ILE A 1 160 ? 46.819 18.696 7.634 1.00 36.31 160 ILE A O 1
ATOM 1142 N N . VAL A 1 161 ? 44.922 19.761 8.170 1.00 37.72 161 VAL A N 1
ATOM 1143 C CA . VAL A 1 161 ? 45.546 20.633 9.150 1.00 36.95 161 VAL A CA 1
ATOM 1144 C C . VAL A 1 161 ? 46.333 19.810 10.125 1.00 33.70 161 VAL A C 1
ATOM 1145 O O . VAL A 1 161 ? 47.525 20.005 10.381 1.00 32.34 161 VAL A O 1
ATOM 1149 N N . CYS A 1 162 ? 45.704 18.783 10.712 1.00 36.06 162 CYS A N 1
ATOM 1150 C CA . CYS A 1 162 ? 46.367 17.899 11.642 1.00 34.60 162 CYS A CA 1
ATOM 1151 C C . CYS A 1 162 ? 47.598 17.211 11.030 1.00 34.37 162 CYS A C 1
ATOM 1152 O O . CYS A 1 162 ? 48.681 17.122 11.632 1.00 34.75 162 CYS A O 1
ATOM 1155 N N . GLU A 1 163 ? 47.451 16.631 9.857 1.00 34.26 163 GLU A N 1
ATOM 1156 C CA . GLU A 1 163 ? 48.527 15.918 9.194 1.00 35.67 163 GLU A CA 1
ATOM 1157 C C . GLU A 1 163 ? 49.664 16.922 8.913 1.00 33.70 163 GLU A C 1
ATOM 1158 O O . GLU A 1 163 ? 50.803 16.588 9.160 1.00 33.68 163 GLU A O 1
ATOM 1164 N N . LEU A 1 164 ? 49.348 18.117 8.390 1.00 35.46 164 LEU A N 1
ATOM 1165 C CA . LEU A 1 164 ? 50.445 19.080 8.134 1.00 33.81 164 LEU A CA 1
ATOM 1166 C C . LEU A 1 164 ? 51.245 19.472 9.347 1.00 36.84 164 LEU A C 1
ATOM 1167 O O . LEU A 1 164 ? 52.479 19.561 9.362 1.00 34.08 164 LEU A O 1
ATOM 1172 N N . MET A 1 165 ? 50.602 19.755 10.488 1.00 35.68 165 MET A N 1
ATOM 1173 C CA . MET A 1 165 ? 51.293 20.107 11.704 1.00 36.32 165 MET A CA 1
ATOM 1174 C C . MET A 1 165 ? 52.221 18.965 12.105 1.00 35.47 165 MET A C 1
ATOM 1175 O O . MET A 1 165 ? 53.321 19.189 12.576 1.00 33.80 165 MET A O 1
ATOM 1180 N N . GLN A 1 166 ? 51.802 17.688 11.937 1.00 35.97 166 GLN A N 1
ATOM 1181 C CA . GLN A 1 166 ? 52.681 16.604 12.265 1.00 37.70 166 GLN A CA 1
ATOM 1182 C C . GLN A 1 166 ? 53.866 16.480 11.296 1.00 35.28 166 GLN A C 1
ATOM 1183 O O . GLN A 1 166 ? 55.031 16.416 11.678 1.00 35.63 166 GLN A O 1
ATOM 1189 N N . THR A 1 167 ? 53.545 16.429 9.998 1.00 33.96 167 THR A N 1
ATOM 1190 C CA . THR A 1 167 ? 54.581 16.238 9.006 1.00 35.06 167 THR A CA 1
ATOM 1191 C C . THR A 1 167 ? 55.610 17.386 9.014 1.00 34.42 167 THR A C 1
ATOM 1192 O O . THR A 1 167 ? 56.819 17.197 8.842 1.00 35.46 167 THR A O 1
ATOM 1196 N N . MET A 1 168 ? 55.086 18.629 9.029 1.00 33.50 168 MET A N 1
ATOM 1197 C CA . MET A 1 168 ? 55.952 19.799 9.012 1.00 34.07 168 MET A CA 1
ATOM 1198 C C . MET A 1 168 ? 56.585 20.146 10.354 1.00 33.76 168 MET A C 1
ATOM 1199 O O . MET A 1 168 ? 57.373 21.109 10.441 1.00 34.02 168 MET A O 1
ATOM 1204 N N . ARG A 1 169 ? 56.232 19.453 11.414 1.00 33.46 169 ARG A N 1
ATOM 1205 C CA . ARG A 1 169 ? 56.733 19.685 12.766 1.00 35.16 169 ARG A CA 1
ATOM 1206 C C . ARG A 1 169 ? 56.515 21.124 13.235 1.00 36.71 169 ARG A C 1
ATOM 1207 O O . ARG A 1 169 ? 57.398 21.858 13.666 1.00 36.68 169 ARG A O 1
ATOM 1215 N N . LEU A 1 170 ? 55.267 21.508 13.229 1.00 35.87 170 LEU A N 1
ATOM 1216 C CA . LEU A 1 170 ? 54.797 22.828 13.621 1.00 38.99 170 LEU A CA 1
ATOM 1217 C C . LEU A 1 170 ? 53.884 22.688 14.839 1.00 42.38 170 LEU A C 1
ATOM 1218 O O . LEU A 1 170 ? 52.991 21.841 14.827 1.00 41.19 170 LEU A O 1
ATOM 1223 N N . PRO A 1 171 ? 54.148 23.549 15.809 1.00 45.02 171 PRO A N 1
ATOM 1224 C CA . PRO A 1 171 ? 53.339 23.605 17.012 1.00 45.77 171 PRO A CA 1
ATOM 1225 C C . PRO A 1 171 ? 52.055 24.359 16.776 1.00 44.12 171 PRO A C 1
ATOM 1226 O O . PRO A 1 171 ? 51.993 25.328 16.006 1.00 42.29 171 PRO A O 1
ATOM 1230 N N . ALA A 1 172 ? 51.019 23.968 17.502 1.00 44.90 172 ALA A N 1
ATOM 1231 C CA . ALA A 1 172 ? 49.742 24.667 17.500 1.00 45.50 172 ALA A CA 1
ATOM 1232 C C . ALA A 1 172 ? 49.914 25.977 18.281 1.00 47.59 172 ALA A C 1
ATOM 1233 O O . ALA A 1 172 ? 50.848 26.133 19.088 1.00 45.89 172 ALA A O 1
ATOM 1235 N N . ALA A 1 173 ? 49.045 26.960 18.067 1.00 46.60 173 ALA A N 1
ATOM 1236 C CA . ALA A 1 173 ? 49.163 28.263 18.700 1.00 49.13 173 ALA A CA 1
ATOM 1237 C C . ALA A 1 173 ? 48.888 28.195 20.220 1.00 52.01 173 ALA A C 1
ATOM 1238 O O . ALA A 1 173 ? 49.600 28.913 20.958 1.00 53.20 173 ALA A O 1
ATOM 1241 N N . MET B 1 1 ? 30.239 10.743 14.239 1.00 57.41 1 MET B N 1
ATOM 1242 C CA . MET B 1 1 ? 28.763 10.636 14.343 1.00 57.61 1 MET B CA 1
ATOM 1243 C C . MET B 1 1 ? 28.128 11.953 14.865 1.00 58.44 1 MET B C 1
ATOM 1244 O O . MET B 1 1 ? 28.800 13.010 14.911 1.00 56.17 1 MET B O 1
ATOM 1252 N N . THR B 1 2 ? 26.865 11.753 15.218 1.00 58.37 2 THR B N 1
ATOM 1253 C CA . THR B 1 2 ? 25.831 12.784 15.467 1.00 52.68 2 THR B CA 1
ATOM 1254 C C . THR B 1 2 ? 25.572 13.252 16.911 1.00 47.74 2 THR B C 1
ATOM 1255 O O . THR B 1 2 ? 24.942 14.301 17.132 1.00 42.26 2 THR B O 1
ATOM 1259 N N . GLU B 1 3 ? 26.027 12.520 17.890 1.00 43.16 3 GLU B N 1
ATOM 1260 C CA . GLU B 1 3 ? 25.638 12.824 19.279 1.00 39.65 3 GLU B CA 1
ATOM 1261 C C . GLU B 1 3 ? 26.376 14.027 19.887 1.00 38.44 3 GLU B C 1
ATOM 1262 O O . GLU B 1 3 ? 27.472 14.412 19.441 1.00 38.83 3 GLU B O 1
ATOM 1268 N N . PRO B 1 4 ? 25.743 14.631 20.912 1.00 38.93 4 PRO B N 1
ATOM 1269 C CA . PRO B 1 4 ? 26.285 15.769 21.620 1.00 39.03 4 PRO B CA 1
ATOM 1270 C C . PRO B 1 4 ? 27.517 15.367 22.358 1.00 37.89 4 PRO B C 1
ATOM 1271 O O . PRO B 1 4 ? 27.470 14.372 23.146 1.00 35.03 4 PRO B O 1
ATOM 1275 N N . ILE B 1 5 ? 28.570 16.101 22.129 1.00 36.15 5 ILE B N 1
ATOM 1276 C CA . ILE B 1 5 ? 29.837 15.855 22.814 1.00 35.79 5 ILE B CA 1
ATOM 1277 C C . ILE B 1 5 ? 29.961 16.846 23.957 1.00 35.57 5 ILE B C 1
ATOM 1278 O O . ILE B 1 5 ? 29.912 18.061 23.757 1.00 36.96 5 ILE B O 1
ATOM 1283 N N . PHE B 1 6 ? 30.110 16.316 25.148 1.00 34.06 6 PHE B N 1
ATOM 1284 C CA . PHE B 1 6 ? 30.208 17.160 26.338 1.00 35.44 6 PHE B CA 1
ATOM 1285 C C . PHE B 1 6 ? 31.663 17.340 26.768 1.00 35.04 6 PHE B C 1
ATOM 1286 O O . PHE B 1 6 ? 32.345 16.317 26.880 1.00 32.60 6 PHE B O 1
ATOM 1294 N N . MET B 1 7 ? 32.118 18.551 26.983 1.00 34.71 7 MET B N 1
ATOM 1295 C CA . MET B 1 7 ? 33.456 18.800 27.497 1.00 34.23 7 MET B CA 1
ATOM 1296 C C . MET B 1 7 ? 33.313 19.052 29.003 1.00 35.53 7 MET B C 1
ATOM 1297 O O . MET B 1 7 ? 32.493 19.888 29.415 1.00 36.69 7 MET B O 1
ATOM 1302 N N . VAL B 1 8 ? 34.059 18.273 29.766 1.00 33.79 8 VAL B N 1
ATOM 1303 C CA . VAL B 1 8 ? 34.020 18.410 31.214 1.00 35.04 8 VAL B CA 1
ATOM 1304 C C . VAL B 1 8 ? 35.419 18.676 31.698 1.00 35.01 8 VAL B C 1
ATOM 1305 O O . VAL B 1 8 ? 36.401 18.235 31.108 1.00 32.86 8 VAL B O 1
ATOM 1309 N N . GLY B 1 9 ? 35.474 19.297 32.888 1.00 36.93 9 GLY B N 1
ATOM 1310 C CA . GLY B 1 9 ? 36.782 19.474 33.535 1.00 37.89 9 GLY B CA 1
ATOM 1311 C C . GLY B 1 9 ? 36.687 20.713 34.435 1.00 39.51 9 GLY B C 1
ATOM 1312 O O . GLY B 1 9 ? 35.622 21.316 34.494 1.00 37.28 9 GLY B O 1
ATOM 1313 N N . ALA B 1 10 ? 37.734 20.893 35.203 1.00 41.02 10 ALA B N 1
ATOM 1314 C CA . ALA B 1 10 ? 37.799 22.010 36.146 1.00 45.92 10 ALA B CA 1
ATOM 1315 C C . ALA B 1 10 ? 38.096 23.340 35.454 1.00 48.87 10 ALA B C 1
ATOM 1316 O O . ALA B 1 10 ? 38.568 23.465 34.306 1.00 44.67 10 ALA B O 1
ATOM 1318 N N . ARG B 1 11 ? 37.782 24.397 36.208 1.00 50.93 11 ARG B N 1
ATOM 1319 C CA . ARG B 1 11 ? 38.019 25.765 35.774 1.00 54.71 11 ARG B CA 1
ATOM 1320 C C . ARG B 1 11 ? 39.470 25.906 35.300 1.00 52.78 11 ARG B C 1
ATOM 1321 O O . ARG B 1 11 ? 40.396 25.493 35.992 1.00 52.42 11 ARG B O 1
ATOM 1329 N N . GLY B 1 12 ? 39.629 26.478 34.120 1.00 51.96 12 GLY B N 1
ATOM 1330 C CA . GLY B 1 12 ? 40.989 26.644 33.609 1.00 52.78 12 GLY B CA 1
ATOM 1331 C C . GLY B 1 12 ? 41.420 25.545 32.662 1.00 51.09 12 GLY B C 1
ATOM 1332 O O . GLY B 1 12 ? 42.490 25.676 32.044 1.00 52.05 12 GLY B O 1
ATOM 1333 N N . CYS B 1 13 ? 40.658 24.455 32.502 1.00 47.79 13 CYS B N 1
ATOM 1334 C CA . CYS B 1 13 ? 41.058 23.404 31.572 1.00 44.99 13 CYS B CA 1
ATOM 1335 C C . CYS B 1 13 ? 40.816 23.794 30.123 1.00 45.75 13 CYS B C 1
ATOM 1336 O O . CYS B 1 13 ? 41.259 23.079 29.216 1.00 46.07 13 CYS B O 1
ATOM 1339 N N . GLY B 1 14 ? 40.138 24.861 29.800 1.00 46.43 14 GLY B N 1
ATOM 1340 C CA . GLY B 1 14 ? 39.923 25.381 28.463 1.00 49.28 14 GLY B CA 1
ATOM 1341 C C . GLY B 1 14 ? 38.734 24.794 27.719 1.00 49.02 14 GLY B C 1
ATOM 1342 O O . GLY B 1 14 ? 38.733 24.679 26.485 1.00 47.85 14 GLY B O 1
ATOM 1343 N N . LYS B 1 15 ? 37.711 24.362 28.445 1.00 47.09 15 LYS B N 1
ATOM 1344 C CA . LYS B 1 15 ? 36.502 23.810 27.848 1.00 46.98 15 LYS B CA 1
ATOM 1345 C C . LYS B 1 15 ? 35.934 24.659 26.724 1.00 46.53 15 LYS B C 1
ATOM 1346 O O . LYS B 1 15 ? 35.397 24.160 25.723 1.00 43.28 15 LYS B O 1
ATOM 1352 N N . THR B 1 16 ? 35.821 25.977 26.952 1.00 45.87 16 THR B N 1
ATOM 1353 C CA . THR B 1 16 ? 35.211 26.843 25.959 1.00 48.25 16 THR B CA 1
ATOM 1354 C C . THR B 1 16 ? 36.127 26.968 24.745 1.00 48.22 16 THR B C 1
ATOM 1355 O O . THR B 1 16 ? 35.651 26.720 23.641 1.00 47.64 16 THR B O 1
ATOM 1359 N N . THR B 1 17 ? 37.400 27.247 24.924 1.00 49.91 17 THR B N 1
ATOM 1360 C CA . THR B 1 17 ? 38.288 27.415 23.764 1.00 51.72 17 THR B CA 1
ATOM 1361 C C . THR B 1 17 ? 38.428 26.144 22.933 1.00 48.08 17 THR B C 1
ATOM 1362 O O . THR B 1 17 ? 38.221 26.159 21.715 1.00 47.25 17 THR B O 1
ATOM 1366 N N . VAL B 1 18 ? 38.790 25.056 23.607 1.00 46.29 18 VAL B N 1
ATOM 1367 C CA . VAL B 1 18 ? 38.903 23.746 22.975 1.00 42.22 18 VAL B CA 1
ATOM 1368 C C . VAL B 1 18 ? 37.560 23.320 22.400 1.00 42.11 18 VAL B C 1
ATOM 1369 O O . VAL B 1 18 ? 37.467 22.871 21.267 1.00 41.36 18 VAL B O 1
ATOM 1373 N N . GLY B 1 19 ? 36.481 23.483 23.188 1.00 41.01 19 GLY B N 1
ATOM 1374 C CA . GLY B 1 19 ? 35.169 23.192 22.657 1.00 40.01 19 GLY B CA 1
ATOM 1375 C C . GLY B 1 19 ? 34.864 23.923 21.363 1.00 41.34 19 GLY B C 1
ATOM 1376 O O . GLY B 1 19 ? 34.310 23.284 20.450 1.00 41.45 19 GLY B O 1
ATOM 1377 N N . ARG B 1 20 ? 35.135 25.243 21.305 1.00 41.65 20 ARG B N 1
ATOM 1378 C CA . ARG B 1 20 ? 34.796 25.982 20.080 1.00 44.69 20 ARG B CA 1
ATOM 1379 C C . ARG B 1 20 ? 35.685 25.491 18.898 1.00 42.16 20 ARG B C 1
ATOM 1380 O O . ARG B 1 20 ? 35.164 25.313 17.800 1.00 45.19 20 ARG B O 1
ATOM 1394 N N . GLU B 1 21 ? 36.932 25.190 19.103 1.00 41.90 21 GLU B N 1
ATOM 1395 C CA . GLU B 1 21 ? 37.842 24.711 18.060 1.00 43.03 21 GLU B CA 1
ATOM 1396 C C . GLU B 1 21 ? 37.440 23.342 17.560 1.00 41.21 21 GLU B C 1
ATOM 1397 O O . GLU B 1 21 ? 37.396 23.044 16.375 1.00 39.96 21 GLU B O 1
ATOM 1407 N N . LEU B 1 22 ? 37.020 22.479 18.509 1.00 38.78 22 LEU B N 1
ATOM 1408 C CA . LEU B 1 22 ? 36.555 21.157 18.125 1.00 37.48 22 LEU B CA 1
ATOM 1409 C C . LEU B 1 22 ? 35.284 21.312 17.311 1.00 36.22 22 LEU B C 1
ATOM 1410 O O . LEU B 1 22 ? 35.187 20.709 16.260 1.00 35.44 22 LEU B O 1
ATOM 1415 N N . ALA B 1 23 ? 34.349 22.143 17.762 1.00 37.42 23 ALA B N 1
ATOM 1416 C CA . ALA B 1 23 ? 33.127 22.306 16.997 1.00 40.60 23 ALA B CA 1
ATOM 1417 C C . ALA B 1 23 ? 33.461 22.811 15.574 1.00 40.37 23 ALA B C 1
ATOM 1418 O O . ALA B 1 23 ? 32.815 22.372 14.619 1.00 40.43 23 ALA B O 1
ATOM 1420 N N . ARG B 1 24 ? 34.356 23.781 15.549 1.00 41.42 24 ARG B N 1
ATOM 1421 C CA . ARG B 1 24 ? 34.721 24.367 14.259 1.00 44.12 24 ARG B CA 1
ATOM 1422 C C . ARG B 1 24 ? 35.333 23.308 13.354 1.00 43.50 24 ARG B C 1
ATOM 1423 O O . ARG B 1 24 ? 34.891 23.173 12.196 1.00 42.89 24 ARG B O 1
ATOM 1431 N N . ALA B 1 25 ? 36.264 22.497 13.874 1.00 41.36 25 ALA B N 1
ATOM 1432 C CA . ALA B 1 25 ? 36.811 21.406 13.083 1.00 42.35 25 ALA B CA 1
ATOM 1433 C C . ALA B 1 25 ? 35.768 20.445 12.574 1.00 43.86 25 ALA B C 1
ATOM 1434 O O . ALA B 1 25 ? 35.951 19.852 11.497 1.00 45.16 25 ALA B O 1
ATOM 1436 N N . LEU B 1 26 ? 34.686 20.217 13.305 1.00 44.88 26 LEU B N 1
ATOM 1437 C CA . LEU B 1 26 ? 33.688 19.244 12.860 1.00 44.25 26 LEU B CA 1
ATOM 1438 C C . LEU B 1 26 ? 32.537 19.862 12.103 1.00 43.44 26 LEU B C 1
ATOM 1439 O O . LEU B 1 26 ? 31.636 19.150 11.656 1.00 41.40 26 LEU B O 1
ATOM 1444 N N . GLY B 1 27 ? 32.455 21.187 12.077 1.00 43.76 27 GLY B N 1
ATOM 1445 C CA . GLY B 1 27 ? 31.280 21.798 11.431 1.00 44.02 27 GLY B CA 1
ATOM 1446 C C . GLY B 1 27 ? 30.074 21.732 12.343 1.00 44.88 27 GLY B C 1
ATOM 1447 O O . GLY B 1 27 ? 28.931 21.751 11.907 1.00 42.31 27 GLY B O 1
ATOM 1448 N N . TYR B 1 28 ? 30.284 21.655 13.659 1.00 45.16 28 TYR B N 1
ATOM 1449 C CA . TYR B 1 28 ? 29.195 21.553 14.602 1.00 46.41 28 TYR B CA 1
ATOM 1450 C C . TYR B 1 28 ? 28.938 22.870 15.311 1.00 46.18 28 TYR B C 1
ATOM 1451 O O . TYR B 1 28 ? 29.784 23.753 15.427 1.00 47.13 28 TYR B O 1
ATOM 1460 N N . GLU B 1 29 ? 27.804 22.967 15.988 1.00 45.38 29 GLU B N 1
ATOM 1461 C CA . GLU B 1 29 ? 27.517 24.123 16.806 1.00 47.99 29 GLU B CA 1
ATOM 1462 C C . GLU B 1 29 ? 28.226 23.945 18.156 1.00 47.33 29 GLU B C 1
ATOM 1463 O O . GLU B 1 29 ? 28.456 22.837 18.616 1.00 46.27 29 GLU B O 1
ATOM 1469 N N . PHE B 1 30 ? 28.618 25.026 18.761 1.00 45.10 30 PHE B N 1
ATOM 1470 C CA . PHE B 1 30 ? 29.173 25.123 20.070 1.00 44.59 30 PHE B CA 1
ATOM 1471 C C . PHE B 1 30 ? 28.167 25.789 21.008 1.00 46.33 30 PHE B C 1
ATOM 1472 O O . PHE B 1 30 ? 27.554 26.816 20.669 1.00 43.68 30 PHE B O 1
ATOM 1480 N N . VAL B 1 31 ? 28.054 25.263 22.216 1.00 43.34 31 VAL B N 1
ATOM 1481 C CA . VAL B 1 31 ? 27.217 25.868 23.242 1.00 44.33 31 VAL B CA 1
ATOM 1482 C C . VAL B 1 31 ? 27.971 25.726 24.556 1.00 43.47 31 VAL B C 1
ATOM 1483 O O . VAL B 1 31 ? 28.638 24.726 24.847 1.00 41.38 31 VAL B O 1
ATOM 1487 N N . ASP B 1 32 ? 27.832 26.741 25.397 1.00 43.49 32 ASP B N 1
ATOM 1488 C CA . ASP B 1 32 ? 28.436 26.817 26.716 1.00 43.59 32 ASP B CA 1
ATOM 1489 C C . ASP B 1 32 ? 27.260 26.981 27.678 1.00 46.25 32 ASP B C 1
ATOM 1490 O O . ASP B 1 32 ? 26.371 27.843 27.532 1.00 46.26 32 ASP B O 1
ATOM 1495 N N . THR B 1 33 ? 27.069 26.011 28.582 1.00 43.25 33 THR B N 1
ATOM 1496 C CA . THR B 1 33 ? 25.918 26.014 29.472 1.00 43.48 33 THR B CA 1
ATOM 1497 C C . THR B 1 33 ? 25.934 27.275 30.371 1.00 45.43 33 THR B C 1
ATOM 1498 O O . THR B 1 33 ? 24.832 27.718 30.689 1.00 43.55 33 THR B O 1
ATOM 1502 N N . ASP B 1 34 ? 27.070 27.800 30.750 1.00 47.67 34 ASP B N 1
ATOM 1503 C CA . ASP B 1 34 ? 27.099 29.038 31.557 1.00 54.43 34 ASP B CA 1
ATOM 1504 C C . ASP B 1 34 ? 26.512 30.204 30.759 1.00 57.36 34 ASP B C 1
ATOM 1505 O O . ASP B 1 34 ? 25.591 30.874 31.239 1.00 58.62 34 ASP B O 1
ATOM 1510 N N . ILE B 1 35 ? 26.956 30.396 29.516 1.00 57.83 35 ILE B N 1
ATOM 1511 C CA . ILE B 1 35 ? 26.400 31.423 28.652 1.00 59.00 35 ILE B CA 1
ATOM 1512 C C . ILE B 1 35 ? 24.920 31.201 28.396 1.00 60.67 35 ILE B C 1
ATOM 1513 O O . ILE B 1 35 ? 24.076 32.133 28.440 1.00 60.31 35 ILE B O 1
ATOM 1518 N N . PHE B 1 36 ? 24.530 29.972 28.070 1.00 58.46 36 PHE B N 1
ATOM 1519 C CA . PHE B 1 36 ? 23.119 29.689 27.851 1.00 58.63 36 PHE B CA 1
ATOM 1520 C C . PHE B 1 36 ? 22.254 30.135 29.029 1.00 60.25 36 PHE B C 1
ATOM 1521 O O . PHE B 1 36 ? 21.160 30.662 28.866 1.00 58.54 36 PHE B O 1
ATOM 1529 N N . MET B 1 37 ? 22.650 29.784 30.242 1.00 62.12 37 MET B N 1
ATOM 1530 C CA . MET B 1 37 ? 21.928 30.126 31.461 1.00 64.16 37 MET B CA 1
ATOM 1531 C C . MET B 1 37 ? 21.693 31.639 31.565 1.00 68.48 37 MET B C 1
ATOM 1532 O O . MET B 1 37 ? 20.556 32.059 31.783 1.00 66.81 37 MET B O 1
ATOM 1537 N N . GLN B 1 38 ? 22.761 32.403 31.371 1.00 72.89 38 GLN B N 1
ATOM 1538 C CA . GLN B 1 38 ? 22.698 33.847 31.355 1.00 79.86 38 GLN B CA 1
ATOM 1539 C C . GLN B 1 38 ? 21.560 34.342 30.453 1.00 82.46 38 GLN B C 1
ATOM 1540 O O . GLN B 1 38 ? 20.526 34.804 30.936 1.00 82.12 38 GLN B O 1
ATOM 1546 N N . HIS B 1 39 ? 21.749 34.201 29.145 1.00 84.91 39 HIS B N 1
ATOM 1547 C CA . HIS B 1 39 ? 20.809 34.630 28.135 1.00 88.11 39 HIS B CA 1
ATOM 1548 C C . HIS B 1 39 ? 19.362 34.222 28.381 1.00 89.01 39 HIS B C 1
ATOM 1549 O O . HIS B 1 39 ? 18.477 35.097 28.348 1.00 89.88 39 HIS B O 1
ATOM 1561 N N . THR B 1 40 ? 19.054 32.952 28.572 1.00 89.24 40 THR B N 1
ATOM 1562 C CA . THR B 1 40 ? 17.670 32.536 28.730 1.00 90.66 40 THR B CA 1
ATOM 1563 C C . THR B 1 40 ? 16.969 33.048 29.983 1.00 90.69 40 THR B C 1
ATOM 1564 O O . THR B 1 40 ? 15.734 33.170 29.970 1.00 90.02 40 THR B O 1
ATOM 1568 N N . SER B 1 41 ? 17.695 33.315 31.057 1.00 90.13 41 SER B N 1
ATOM 1569 C CA . SER B 1 41 ? 17.083 33.781 32.291 1.00 90.83 41 SER B CA 1
ATOM 1570 C C . SER B 1 41 ? 17.260 35.287 32.473 1.00 91.66 41 SER B C 1
ATOM 1571 O O . SER B 1 41 ? 16.429 35.961 33.083 1.00 92.69 41 SER B O 1
ATOM 1574 N N . GLY B 1 42 ? 18.391 35.809 32.002 1.00 91.47 42 GLY B N 1
ATOM 1575 C CA . GLY B 1 42 ? 18.712 37.219 32.118 1.00 91.37 42 GLY B CA 1
ATOM 1576 C C . GLY B 1 42 ? 19.376 37.548 33.449 1.00 91.34 42 GLY B C 1
ATOM 1577 O O . GLY B 1 42 ? 19.558 38.712 33.819 1.00 90.87 42 GLY B O 1
ATOM 1578 N N . MET B 1 43 ? 19.730 36.511 34.201 1.00 90.92 43 MET B N 1
ATOM 1579 C CA . MET B 1 43 ? 20.385 36.651 35.491 1.00 90.39 43 MET B CA 1
ATOM 1580 C C . MET B 1 43 ? 21.822 36.138 35.392 1.00 90.17 43 MET B C 1
ATOM 1581 O O . MET B 1 43 ? 22.146 35.156 34.728 1.00 89.25 43 MET B O 1
ATOM 1586 N N . THR B 1 44 ? 22.716 36.855 36.051 1.00 89.98 44 THR B N 1
ATOM 1587 C CA . THR B 1 44 ? 24.119 36.450 36.133 1.00 90.55 44 THR B CA 1
ATOM 1588 C C . THR B 1 44 ? 24.155 35.390 37.234 1.00 90.08 44 THR B C 1
ATOM 1589 O O . THR B 1 44 ? 23.125 35.184 37.883 1.00 89.17 44 THR B O 1
ATOM 1593 N N . VAL B 1 45 ? 25.307 34.792 37.493 1.00 90.35 45 VAL B N 1
ATOM 1594 C CA . VAL B 1 45 ? 25.387 33.836 38.612 1.00 90.93 45 VAL B CA 1
ATOM 1595 C C . VAL B 1 45 ? 24.942 34.561 39.882 1.00 90.30 45 VAL B C 1
ATOM 1596 O O . VAL B 1 45 ? 23.947 34.191 40.519 1.00 89.68 45 VAL B O 1
ATOM 1600 N N . ALA B 1 46 ? 25.576 35.690 40.181 1.00 89.40 46 ALA B N 1
ATOM 1601 C CA . ALA B 1 46 ? 25.277 36.580 41.276 1.00 88.65 46 ALA B CA 1
ATOM 1602 C C . ALA B 1 46 ? 23.791 36.748 41.587 1.00 87.74 46 ALA B C 1
ATOM 1603 O O . ALA B 1 46 ? 23.345 36.577 42.724 1.00 86.81 46 ALA B O 1
ATOM 1605 N N . ASP B 1 47 ? 23.007 37.099 40.566 1.00 86.07 47 ASP B N 1
ATOM 1606 C CA . ASP B 1 47 ? 21.573 37.254 40.733 1.00 84.71 47 ASP B CA 1
ATOM 1607 C C . ASP B 1 47 ? 20.911 35.964 41.214 1.00 81.19 47 ASP B C 1
ATOM 1608 O O . ASP B 1 47 ? 20.093 35.998 42.136 1.00 79.82 47 ASP B O 1
ATOM 1613 N N . VAL B 1 48 ? 21.243 34.831 40.595 1.00 77.09 48 VAL B N 1
ATOM 1614 C CA . VAL B 1 48 ? 20.703 33.526 40.904 1.00 72.59 48 VAL B CA 1
ATOM 1615 C C . VAL B 1 48 ? 21.049 33.116 42.346 1.00 70.96 48 VAL B C 1
ATOM 1616 O O . VAL B 1 48 ? 20.225 32.663 43.139 1.00 68.95 48 VAL B O 1
ATOM 1620 N N . VAL B 1 49 ? 22.341 33.219 42.623 1.00 69.85 49 VAL B N 1
ATOM 1621 C CA . VAL B 1 49 ? 22.884 32.896 43.929 1.00 70.92 49 VAL B CA 1
ATOM 1622 C C . VAL B 1 49 ? 22.201 33.764 44.989 1.00 70.39 49 VAL B C 1
ATOM 1623 O O . VAL B 1 49 ? 21.674 33.223 45.973 1.00 68.48 49 VAL B O 1
ATOM 1627 N N . ALA B 1 50 ? 22.078 35.075 44.746 1.00 68.64 50 ALA B N 1
ATOM 1628 C CA . ALA B 1 50 ? 21.434 35.974 45.692 1.00 68.27 50 ALA B CA 1
ATOM 1629 C C . ALA B 1 50 ? 20.088 35.396 46.107 1.00 68.16 50 ALA B C 1
ATOM 1630 O O . ALA B 1 50 ? 19.825 35.128 47.284 1.00 69.32 50 ALA B O 1
ATOM 1632 N N . ALA B 1 51 ? 19.269 35.121 45.102 1.00 66.00 51 ALA B N 1
ATOM 1633 C CA . ALA B 1 51 ? 17.943 34.594 45.279 1.00 65.37 51 ALA B CA 1
ATOM 1634 C C . ALA B 1 51 ? 17.761 33.179 45.789 1.00 64.86 51 ALA B C 1
ATOM 1635 O O . ALA B 1 51 ? 16.746 32.869 46.434 1.00 63.62 51 ALA B O 1
ATOM 1637 N N . GLU B 1 52 ? 18.579 32.244 45.279 1.00 63.63 52 GLU B N 1
ATOM 1638 C CA . GLU B 1 52 ? 18.343 30.826 45.537 1.00 61.80 52 GLU B CA 1
ATOM 1639 C C . GLU B 1 52 ? 19.629 30.116 45.951 1.00 57.42 52 GLU B C 1
ATOM 1640 O O . GLU B 1 52 ? 19.583 28.938 46.205 1.00 55.51 52 GLU B O 1
ATOM 1646 N N . GLY B 1 53 ? 20.700 30.849 46.095 1.00 55.71 53 GLY B N 1
ATOM 1647 C CA . GLY B 1 53 ? 21.993 30.286 46.466 1.00 58.24 53 GLY B CA 1
ATOM 1648 C C . GLY B 1 53 ? 22.497 29.369 45.326 1.00 57.91 53 GLY B C 1
ATOM 1649 O O . GLY B 1 53 ? 21.846 29.167 44.292 1.00 55.50 53 GLY B O 1
ATOM 1650 N N . TRP B 1 54 ? 23.569 28.669 45.668 1.00 58.44 54 TRP B N 1
ATOM 1651 C CA . TRP B 1 54 ? 24.203 27.705 44.783 1.00 60.62 54 TRP B CA 1
ATOM 1652 C C . TRP B 1 54 ? 23.358 26.525 44.389 1.00 58.30 54 TRP B C 1
ATOM 1653 O O . TRP B 1 54 ? 23.320 26.223 43.196 1.00 58.85 54 TRP B O 1
ATOM 1664 N N . PRO B 1 55 ? 22.562 25.948 45.269 1.00 56.60 55 PRO B N 1
ATOM 1665 C CA . PRO B 1 55 ? 21.643 24.881 44.937 1.00 55.68 55 PRO B CA 1
ATOM 1666 C C . PRO B 1 55 ? 20.701 25.286 43.812 1.00 54.44 55 PRO B C 1
ATOM 1667 O O . PRO B 1 55 ? 20.326 24.445 43.016 1.00 55.16 55 PRO B O 1
ATOM 1671 N N . GLY B 1 56 ? 20.264 26.539 43.784 1.00 53.22 56 GLY B N 1
ATOM 1672 C CA . GLY B 1 56 ? 19.369 27.040 42.749 1.00 51.12 56 GLY B CA 1
ATOM 1673 C C . GLY B 1 56 ? 20.131 27.151 41.426 1.00 50.06 56 GLY B C 1
ATOM 1674 O O . GLY B 1 56 ? 19.611 26.774 40.383 1.00 48.90 56 GLY B O 1
ATOM 1675 N N . PHE B 1 57 ? 21.349 27.637 41.498 1.00 49.05 57 PHE B N 1
ATOM 1676 C CA . PHE B 1 57 ? 22.201 27.694 40.319 1.00 50.50 57 PHE B CA 1
ATOM 1677 C C . PHE B 1 57 ? 22.437 26.263 39.800 1.00 50.35 57 PHE B C 1
ATOM 1678 O O . PHE B 1 57 ? 22.297 26.105 38.580 1.00 49.35 57 PHE B O 1
ATOM 1686 N N . ARG B 1 58 ? 22.689 25.290 40.679 1.00 48.43 58 ARG B N 1
ATOM 1687 C CA . ARG B 1 58 ? 22.898 23.921 40.208 1.00 47.19 58 ARG B CA 1
ATOM 1688 C C . ARG B 1 58 ? 21.648 23.354 39.565 1.00 50.32 58 ARG B C 1
ATOM 1689 O O . ARG B 1 58 ? 21.730 22.653 38.549 1.00 46.53 58 ARG B O 1
ATOM 1697 N N . ARG B 1 59 ? 20.453 23.678 40.072 1.00 50.13 59 ARG B N 1
ATOM 1698 C CA . ARG B 1 59 ? 19.210 23.226 39.451 1.00 52.79 59 ARG B CA 1
ATOM 1699 C C . ARG B 1 59 ? 19.035 23.812 38.054 1.00 49.90 59 ARG B C 1
ATOM 1700 O O . ARG B 1 59 ? 18.637 23.131 37.108 1.00 46.90 59 ARG B O 1
ATOM 1708 N N . ARG B 1 60 ? 19.360 25.098 37.922 1.00 48.90 60 ARG B N 1
ATOM 1709 C CA . ARG B 1 60 ? 19.245 25.799 36.641 1.00 48.63 60 ARG B CA 1
ATOM 1710 C C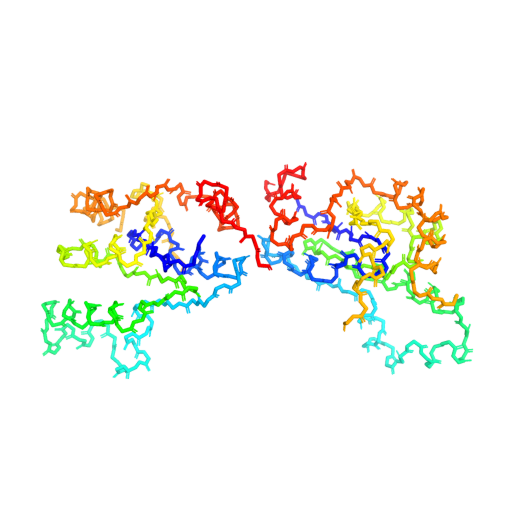 . ARG B 1 60 ? 20.254 25.244 35.616 1.00 47.42 60 ARG B C 1
ATOM 1711 O O . ARG B 1 60 ? 19.996 25.162 34.412 1.00 44.03 60 ARG B O 1
ATOM 1719 N N . GLU B 1 61 ? 21.460 24.973 36.069 1.00 45.41 61 GLU B N 1
ATOM 1720 C CA . GLU B 1 61 ? 22.544 24.375 35.312 1.00 44.53 61 GLU B CA 1
ATOM 1721 C C . GLU B 1 61 ? 22.124 22.978 34.864 1.00 45.01 61 GLU B C 1
ATOM 1722 O O . GLU B 1 61 ? 22.243 22.706 33.659 1.00 44.44 61 GLU B O 1
ATOM 1728 N N . SER B 1 62 ? 21.488 22.156 35.705 1.00 44.20 62 SER B N 1
ATOM 1729 C CA . SER B 1 62 ? 21.011 20.868 35.237 1.00 45.66 62 SER B CA 1
ATOM 1730 C C . SER B 1 62 ? 19.975 21.009 34.131 1.00 47.69 62 SER B C 1
ATOM 1731 O O . SER B 1 62 ? 19.902 20.178 33.213 1.00 44.82 62 SER B O 1
ATOM 1734 N N . GLU B 1 63 ? 19.119 22.044 34.268 1.00 48.50 63 GLU B N 1
ATOM 1735 C CA . GLU B 1 63 ? 18.109 22.284 33.246 1.00 49.40 63 GLU B CA 1
ATOM 1736 C C . GLU B 1 63 ? 18.742 22.706 31.930 1.00 45.52 63 GLU B C 1
ATOM 1737 O O . GLU B 1 63 ? 18.263 22.339 30.855 1.00 42.89 63 GLU B O 1
ATOM 1743 N N . ALA B 1 64 ? 19.730 23.594 32.005 1.00 42.66 64 ALA B N 1
ATOM 1744 C CA . ALA B 1 64 ? 20.412 24.103 30.825 1.00 43.45 64 ALA B CA 1
ATOM 1745 C C . ALA B 1 64 ? 21.159 22.988 30.056 1.00 43.80 64 ALA B C 1
ATOM 1746 O O . ALA B 1 64 ? 21.059 22.821 28.841 1.00 41.91 64 ALA B O 1
ATOM 1748 N N . LEU B 1 65 ? 21.775 22.076 30.809 1.00 43.57 65 LEU B N 1
ATOM 1749 C CA . LEU B 1 65 ? 22.458 20.900 30.228 1.00 42.22 65 LEU B CA 1
ATOM 1750 C C . LEU B 1 65 ? 21.511 20.153 29.305 1.00 42.89 65 LEU B C 1
ATOM 1751 O O . LEU B 1 65 ? 21.765 19.876 28.131 1.00 43.62 65 LEU B O 1
ATOM 1756 N N . GLN B 1 66 ? 20.352 19.809 29.844 1.00 44.16 66 GLN B N 1
ATOM 1757 C CA . GLN B 1 66 ? 19.298 19.090 29.164 1.00 47.11 66 GLN B CA 1
ATOM 1758 C C . GLN B 1 66 ? 18.773 19.908 28.005 1.00 45.94 66 GLN B C 1
ATOM 1759 O O . GLN B 1 66 ? 18.523 19.322 26.966 1.00 47.64 66 GLN B O 1
ATOM 1768 N N . ALA B 1 67 ? 18.616 21.208 28.134 1.00 46.65 67 ALA B N 1
ATOM 1769 C CA . ALA B 1 67 ? 18.097 21.990 27.007 1.00 48.88 67 ALA B CA 1
ATOM 1770 C C . ALA B 1 67 ? 19.036 22.089 25.817 1.00 49.37 67 ALA B C 1
ATOM 1771 O O . ALA B 1 67 ? 18.577 22.057 24.659 1.00 50.77 67 ALA B O 1
ATOM 1773 N N . VAL B 1 68 ? 20.335 22.260 26.077 1.00 47.68 68 VAL B N 1
ATOM 1774 C CA . VAL B 1 68 ? 21.290 22.414 24.985 1.00 47.90 68 VAL B CA 1
ATOM 1775 C C . VAL B 1 68 ? 21.823 21.109 24.389 1.00 47.10 68 VAL B C 1
ATOM 1776 O O . VAL B 1 68 ? 22.492 21.176 23.349 1.00 45.91 68 VAL B O 1
ATOM 1780 N N . ALA B 1 69 ? 21.546 19.960 24.963 1.00 45.47 69 ALA B N 1
ATOM 1781 C CA . ALA B 1 69 ? 22.061 18.674 24.554 1.00 45.85 69 ALA B CA 1
ATOM 1782 C C . ALA B 1 69 ? 21.447 18.096 23.311 1.00 45.35 69 ALA B C 1
ATOM 1783 O O . ALA B 1 69 ? 20.533 17.282 23.438 1.00 48.17 69 ALA B O 1
ATOM 1785 N N . THR B 1 70 ? 21.814 18.544 22.125 1.00 44.20 70 THR B N 1
ATOM 1786 C CA . THR B 1 70 ? 21.217 18.048 20.882 1.00 45.85 70 THR B CA 1
ATOM 1787 C C . THR B 1 70 ? 22.352 17.714 19.922 1.00 44.13 70 THR B C 1
ATOM 1788 O O . THR B 1 70 ? 23.500 18.009 20.219 1.00 41.95 70 THR B O 1
ATOM 1792 N N . PRO B 1 71 ? 22.065 16.996 18.855 1.00 44.07 71 PRO B N 1
AT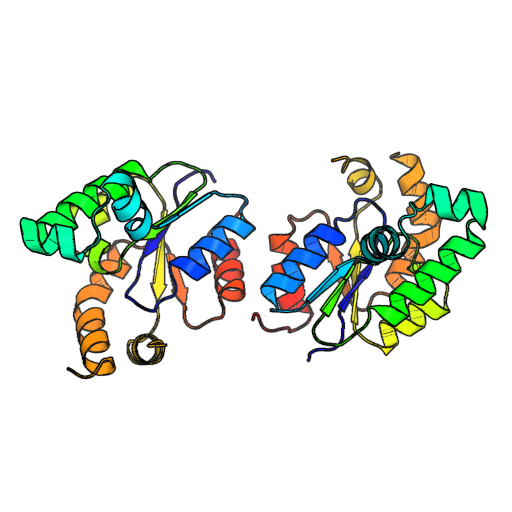OM 1793 C CA . PRO B 1 71 ? 23.037 16.474 17.931 1.00 43.92 71 PRO B CA 1
ATOM 1794 C C . PRO B 1 71 ? 23.867 17.539 17.250 1.00 45.49 71 PRO B C 1
ATOM 1795 O O . PRO B 1 71 ? 23.531 18.715 17.207 1.00 43.77 71 PRO B O 1
ATOM 1799 N N . ASN B 1 72 ? 25.052 17.122 16.822 1.00 43.81 72 ASN B N 1
ATOM 1800 C CA . ASN B 1 72 ? 26.029 17.911 16.116 1.00 45.97 72 ASN B CA 1
ATOM 1801 C C . ASN B 1 72 ? 26.342 19.191 16.829 1.00 45.51 72 ASN B C 1
ATOM 1802 O O . ASN B 1 72 ? 26.364 20.304 16.285 1.00 43.96 72 ASN B O 1
ATOM 1807 N N . ARG B 1 73 ? 26.727 19.009 18.084 1.00 42.51 73 ARG B N 1
ATOM 1808 C CA . ARG B 1 73 ? 27.057 20.149 18.936 1.00 40.65 73 ARG B CA 1
ATOM 1809 C C . ARG B 1 73 ? 28.111 19.706 19.911 1.00 39.62 73 ARG B C 1
ATOM 1810 O O . ARG B 1 73 ? 28.118 18.514 20.296 1.00 38.68 73 ARG B O 1
ATOM 1818 N N . VAL B 1 74 ? 28.981 20.599 20.234 1.00 35.60 74 VAL B N 1
ATOM 1819 C CA . VAL B 1 74 ? 29.935 20.487 21.296 1.00 36.78 74 VAL B CA 1
ATOM 1820 C C . VAL B 1 74 ? 29.379 21.373 22.430 1.00 37.45 74 VAL B C 1
ATOM 1821 O O . VAL B 1 74 ? 29.079 22.555 22.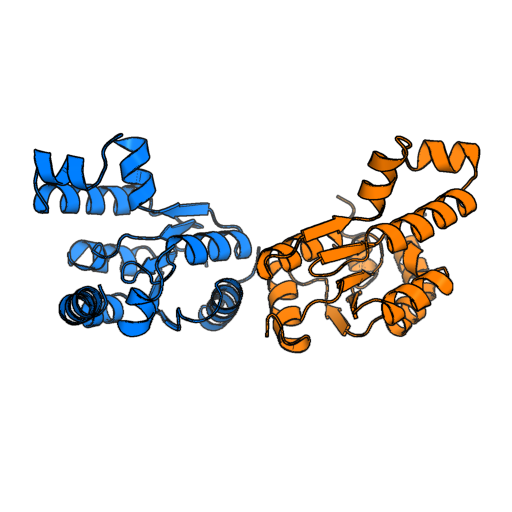225 1.00 37.78 74 VAL B O 1
ATOM 1825 N N . VAL B 1 75 ? 29.286 20.797 23.607 1.00 36.74 75 VAL B N 1
ATOM 1826 C CA . VAL B 1 75 ? 28.761 21.446 24.801 1.00 35.63 75 VAL B CA 1
ATOM 1827 C C . VAL B 1 75 ? 29.827 21.604 25.830 1.00 36.42 75 VAL B C 1
ATOM 1828 O O . VAL B 1 75 ? 30.300 20.611 26.390 1.00 35.02 75 VAL B O 1
ATOM 1832 N N . ALA B 1 76 ? 30.198 22.849 26.179 1.00 35.90 76 ALA B N 1
ATOM 1833 C CA . ALA B 1 76 ? 31.161 23.091 27.215 1.00 38.21 76 ALA B CA 1
ATOM 1834 C C . ALA B 1 76 ? 30.320 23.224 28.504 1.00 39.25 76 ALA B C 1
ATOM 1835 O O . ALA B 1 76 ? 29.319 23.919 28.534 1.00 40.25 76 ALA B O 1
ATOM 1837 N N . THR B 1 77 ? 30.729 22.545 29.541 1.00 37.72 77 THR B N 1
ATOM 1838 C CA . THR B 1 77 ? 29.970 22.582 30.801 1.00 39.87 77 THR B CA 1
ATOM 1839 C C . THR B 1 77 ? 30.808 23.278 31.891 1.00 41.10 77 THR B C 1
ATOM 1840 O O . THR B 1 77 ? 32.044 23.270 31.847 1.00 42.99 77 THR B O 1
ATOM 1844 N N . GLY B 1 78 ? 30.111 23.884 32.850 1.00 44.78 78 GLY B N 1
ATOM 1845 C CA . GLY B 1 78 ? 30.759 24.550 34.007 1.00 46.50 78 GLY B CA 1
ATOM 1846 C C . GLY B 1 78 ? 31.458 23.470 34.844 1.00 46.98 78 GLY B C 1
ATOM 1847 O O . GLY B 1 78 ? 31.019 22.321 34.894 1.00 46.01 78 GLY B O 1
ATOM 1848 N N . GLY B 1 79 ? 32.536 23.841 35.503 1.00 48.50 79 GLY B N 1
ATOM 1849 C CA . GLY B 1 79 ? 33.366 22.885 36.281 1.00 47.83 79 GLY B CA 1
ATOM 1850 C C . GLY B 1 79 ? 32.534 21.904 37.138 1.00 50.37 79 GLY B C 1
ATOM 1851 O O . GLY B 1 79 ? 32.650 20.667 36.992 1.00 46.59 79 GLY B O 1
ATOM 1852 N N . GLY B 1 80 ? 31.735 22.514 37.991 1.00 43.00 80 GLY B N 1
ATOM 1853 C CA . GLY B 1 80 ? 30.911 21.833 39.007 1.00 44.37 80 GLY B CA 1
ATOM 1854 C C . GLY B 1 80 ? 29.720 21.044 38.434 1.00 43.27 80 GLY B C 1
ATOM 1855 O O . GLY B 1 80 ? 28.932 20.453 39.181 1.00 43.38 80 GLY B O 1
ATOM 1856 N N . MET B 1 81 ? 29.577 21.023 37.132 1.00 42.08 81 MET B N 1
ATOM 1857 C CA . MET B 1 81 ? 28.478 20.270 36.489 1.00 41.38 81 MET B CA 1
ATOM 1858 C C . MET B 1 81 ? 28.573 18.786 36.864 1.00 41.62 81 MET B C 1
ATOM 1859 O O . MET B 1 81 ? 27.532 18.149 36.950 1.00 40.22 81 MET B O 1
ATOM 1864 N N . VAL B 1 82 ? 29.774 18.239 37.051 1.00 37.79 82 VAL B N 1
ATOM 1865 C CA . VAL B 1 82 ? 29.912 16.830 37.353 1.00 39.87 82 VAL B CA 1
ATOM 1866 C C . VAL B 1 82 ? 29.557 16.541 38.815 1.00 39.02 82 VAL B C 1
ATOM 1867 O O . VAL B 1 82 ? 29.558 15.369 39.175 1.00 37.59 82 VAL B O 1
ATOM 1871 N N . LEU B 1 83 ? 29.363 17.571 39.667 1.00 38.37 83 LEU B N 1
ATOM 1872 C CA . LEU B 1 83 ? 29.024 17.202 41.055 1.00 42.05 83 LEU B CA 1
ATOM 1873 C C . LEU B 1 83 ? 27.746 16.401 41.185 1.00 40.65 83 LEU B C 1
ATOM 1874 O O . LEU B 1 83 ? 27.629 15.505 42.043 1.00 41.84 83 LEU B O 1
ATOM 1879 N N . LEU B 1 84 ? 26.709 16.738 40.408 1.00 42.10 84 LEU B N 1
ATOM 1880 C CA . LEU B 1 84 ? 25.446 16.034 40.569 1.00 43.67 84 LEU B CA 1
ATOM 1881 C C . LEU B 1 84 ? 25.470 14.721 39.802 1.00 43.75 84 LEU B C 1
ATOM 1882 O O . LEU B 1 84 ? 25.692 14.682 38.582 1.00 40.06 84 LEU B O 1
ATOM 1887 N N . GLU B 1 85 ? 25.013 13.662 40.436 1.00 43.74 85 GLU B N 1
ATOM 1888 C CA . GLU B 1 85 ? 24.932 12.361 39.821 1.00 45.76 85 GLU B CA 1
ATOM 1889 C C . GLU B 1 85 ? 24.028 12.378 38.611 1.00 44.86 85 GLU B C 1
ATOM 1890 O O . GLU B 1 85 ? 24.265 11.768 37.563 1.00 43.28 85 GLU B O 1
ATOM 1900 N N . GLN B 1 86 ? 22.929 13.149 38.732 1.00 45.84 86 GLN B N 1
ATOM 1901 C CA . GLN B 1 86 ? 21.968 13.224 37.613 1.00 47.04 86 GLN B CA 1
ATOM 1902 C C . GLN B 1 86 ? 22.624 13.839 36.375 1.00 42.10 86 GLN B C 1
ATOM 1903 O O . GLN B 1 86 ? 22.220 13.502 35.273 1.00 39.76 86 GLN B O 1
ATOM 1909 N N . ASN B 1 87 ? 23.544 14.797 36.560 1.00 38.84 87 ASN B N 1
ATOM 1910 C CA . ASN B 1 87 ? 24.205 15.414 35.423 1.00 38.83 87 ASN B CA 1
ATOM 1911 C C . ASN B 1 87 ? 25.157 14.399 34.749 1.00 36.22 87 ASN B C 1
ATOM 1912 O O . ASN B 1 87 ? 25.203 14.338 33.545 1.00 36.18 87 ASN B O 1
ATOM 1917 N N . ARG B 1 88 ? 25.884 13.653 35.572 1.00 36.97 88 ARG B N 1
ATOM 1918 C CA . ARG B 1 88 ? 26.839 12.644 35.070 1.00 36.97 88 ARG B CA 1
ATOM 1919 C C . ARG B 1 88 ? 26.064 11.583 34.298 1.00 37.95 88 ARG B C 1
ATOM 1920 O O . ARG B 1 88 ? 26.332 11.275 33.136 1.00 36.32 88 ARG B O 1
ATOM 1928 N N . GLN B 1 89 ? 24.952 11.150 34.874 1.00 38.23 89 GLN B N 1
ATOM 1929 C CA . GLN B 1 89 ? 24.045 10.192 34.227 1.00 40.14 89 GLN B CA 1
ATOM 1930 C C . GLN B 1 89 ? 23.534 10.748 32.924 1.00 37.32 89 GLN B C 1
ATOM 1931 O O . GLN B 1 89 ? 23.510 10.095 31.874 1.00 38.66 89 GLN B O 1
ATOM 1941 N N . PHE B 1 90 ? 23.017 12.006 32.965 1.00 38.70 90 PHE B N 1
ATOM 1942 C CA . PHE B 1 90 ? 22.437 12.551 31.740 1.00 37.12 90 PHE B CA 1
ATOM 1943 C C . PHE B 1 90 ? 23.424 12.566 30.576 1.00 35.10 90 PHE B C 1
ATOM 1944 O O . PHE B 1 90 ? 23.137 12.292 29.404 1.00 35.49 90 PHE B O 1
ATOM 1952 N N . MET B 1 91 ? 24.639 13.045 30.856 1.00 35.32 91 MET B N 1
ATOM 1953 C CA . MET B 1 91 ? 25.677 13.166 29.826 1.00 33.32 91 MET B CA 1
ATOM 1954 C C . MET B 1 91 ? 25.979 11.833 29.193 1.00 33.53 91 MET B C 1
ATOM 1955 O O . MET B 1 91 ? 26.039 11.757 27.957 1.00 36.29 91 MET B O 1
ATOM 1960 N N . ARG B 1 92 ? 26.264 10.786 29.993 1.00 34.99 92 ARG B N 1
ATOM 1961 C CA . ARG B 1 92 ? 26.587 9.484 29.349 1.00 36.29 92 ARG B CA 1
ATOM 1962 C C . ARG B 1 92 ? 25.347 8.905 28.676 1.00 38.73 92 ARG B C 1
ATOM 1963 O O . ARG B 1 92 ? 25.450 8.213 27.673 1.00 39.30 92 ARG B O 1
ATOM 1971 N N . ALA B 1 93 ? 24.169 9.222 29.226 1.00 40.21 93 ALA B N 1
ATOM 1972 C CA . ALA B 1 93 ? 22.910 8.760 28.686 1.00 41.58 93 ALA B CA 1
ATOM 1973 C C . ALA B 1 93 ? 22.397 9.564 27.519 1.00 42.83 93 ALA B C 1
ATOM 1974 O O . ALA B 1 93 ? 21.294 9.241 27.026 1.00 42.55 93 ALA B O 1
ATOM 1976 N N . HIS B 1 94 ? 23.016 10.681 27.118 1.00 40.87 94 HIS B N 1
ATOM 1977 C CA . HIS B 1 94 ? 22.573 11.437 25.981 1.00 38.11 94 HIS B CA 1
ATOM 1978 C C . HIS B 1 94 ? 23.696 11.672 24.982 1.00 36.63 94 HIS B C 1
ATOM 1979 O O . HIS B 1 94 ? 23.441 12.011 23.837 1.00 33.92 94 HIS B O 1
ATOM 1986 N N . GLY B 1 95 ? 24.963 11.534 25.391 1.00 34.57 95 GLY B N 1
ATOM 1987 C CA . GLY B 1 95 ? 26.025 11.782 24.427 1.00 34.01 95 GLY B CA 1
ATOM 1988 C C . GLY B 1 95 ? 27.363 11.141 24.819 1.00 35.53 95 GLY B C 1
ATOM 1989 O O . GLY B 1 95 ? 27.366 10.079 25.448 1.00 33.28 95 GLY B O 1
ATOM 1990 N N . THR B 1 96 ? 28.445 11.779 24.418 1.00 33.55 96 THR B N 1
ATOM 1991 C CA . THR B 1 96 ? 29.817 11.309 24.588 1.00 33.38 96 THR B CA 1
ATOM 1992 C C . THR B 1 96 ? 30.597 12.391 25.329 1.00 32.91 96 THR B C 1
ATOM 1993 O O . THR B 1 96 ? 30.540 13.604 25.074 1.00 33.81 96 THR B O 1
ATOM 1997 N N . VAL B 1 97 ? 31.288 11.914 26.367 1.00 30.55 97 VAL B N 1
ATOM 1998 C CA . VAL B 1 97 ? 31.959 12.780 27.286 1.00 28.37 97 VAL B CA 1
ATOM 1999 C C . VAL B 1 97 ? 33.469 12.757 27.209 1.00 32.04 97 VAL B C 1
ATOM 2000 O O . VAL B 1 97 ? 34.132 11.725 27.220 1.00 32.06 97 VAL B O 1
ATOM 2004 N N . VAL B 1 98 ? 34.038 13.972 27.096 1.00 30.97 98 VAL B N 1
ATOM 2005 C CA . VAL B 1 98 ? 35.443 14.220 27.060 1.00 30.22 98 VAL B CA 1
ATOM 2006 C C . VAL B 1 98 ? 35.917 14.992 28.284 1.00 31.00 98 VAL B C 1
ATOM 2007 O O . VAL B 1 98 ? 35.402 16.069 28.510 1.00 31.36 98 VAL B O 1
ATOM 2011 N N . TYR B 1 99 ? 36.878 14.488 29.036 1.00 30.15 99 TYR B N 1
ATOM 2012 C CA . TYR B 1 99 ? 37.485 15.142 30.162 1.00 32.61 99 TYR B CA 1
ATOM 2013 C C . TYR B 1 99 ? 38.818 15.790 29.720 1.00 34.41 99 TYR B C 1
ATOM 2014 O O . TYR B 1 99 ? 39.749 15.105 29.270 1.00 34.12 99 TYR B O 1
ATOM 2023 N N . LEU B 1 100 ? 38.861 17.090 29.809 1.00 34.76 100 LEU B N 1
ATOM 2024 C CA . LEU B 1 100 ? 40.032 17.913 29.574 1.00 36.70 100 LEU B CA 1
ATOM 2025 C C . LEU B 1 100 ? 40.838 17.966 30.876 1.00 38.75 100 LEU B C 1
ATOM 2026 O O . LEU B 1 100 ? 40.526 18.797 31.736 1.00 36.27 100 LEU B O 1
ATOM 2031 N N . PHE B 1 101 ? 41.777 17.047 30.941 1.00 38.10 101 PHE B N 1
ATOM 2032 C CA . PHE B 1 101 ? 42.622 16.905 32.107 1.00 41.32 101 PHE B CA 1
ATOM 2033 C C . PHE B 1 101 ? 43.825 17.839 32.106 1.00 43.64 101 PHE B C 1
ATOM 2034 O O . PHE B 1 101 ? 44.611 17.942 31.164 1.00 41.54 101 PHE B O 1
ATOM 2042 N N . ALA B 1 102 ? 44.077 18.442 33.263 1.00 44.84 102 ALA B N 1
ATOM 2043 C CA . ALA B 1 102 ? 45.272 19.241 33.504 1.00 45.50 102 ALA B CA 1
ATOM 2044 C C . ALA B 1 102 ? 45.514 19.202 35.022 1.00 48.46 102 ALA B C 1
ATOM 2045 O O . ALA B 1 102 ? 44.583 19.158 35.832 1.00 44.40 102 ALA B O 1
ATOM 2047 N N . PRO B 1 103 ? 46.780 19.190 35.393 1.00 51.19 103 PRO B N 1
ATOM 2048 C CA . PRO B 1 103 ? 47.168 19.240 36.802 1.00 52.38 103 PRO B CA 1
ATOM 2049 C C . PRO B 1 103 ? 46.745 20.570 37.394 1.00 51.96 103 PRO B C 1
ATOM 2050 O O . PRO B 1 103 ? 46.624 21.623 36.745 1.00 49.56 103 PRO B O 1
ATOM 2054 N N . ALA B 1 104 ? 46.534 20.553 38.705 1.00 54.29 104 ALA B N 1
ATOM 2055 C CA . ALA B 1 104 ? 46.117 21.736 39.461 1.00 56.93 104 ALA B CA 1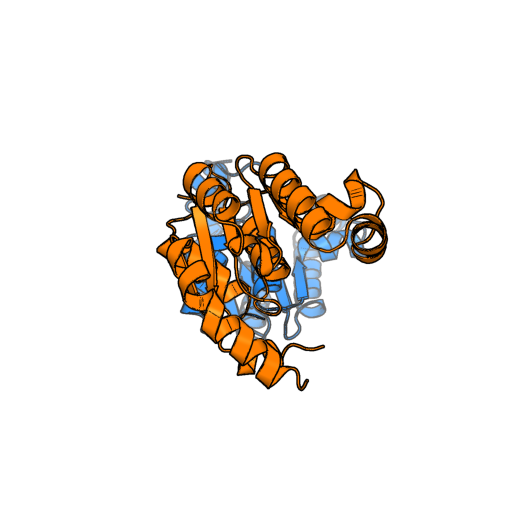
ATOM 2056 C C . ALA B 1 104 ? 47.023 22.932 39.269 1.00 58.55 104 ALA B C 1
ATOM 2057 O O . ALA B 1 104 ? 46.623 24.082 39.045 1.00 57.89 104 ALA B O 1
ATOM 2059 N N . GLU B 1 105 ? 48.328 22.670 39.307 1.00 61.83 105 GLU B N 1
ATOM 2060 C CA . GLU B 1 105 ? 49.343 23.688 39.089 1.00 65.43 105 GLU B CA 1
ATOM 2061 C C . GLU B 1 105 ? 49.107 24.430 37.783 1.00 65.13 105 GLU B C 1
ATOM 2062 O O . GLU B 1 105 ? 49.108 25.655 37.736 1.00 64.46 105 GLU B O 1
ATOM 2072 N N . GLU B 1 106 ? 48.884 23.637 36.721 1.00 66.38 106 GLU B N 1
ATOM 2073 C CA . GLU B 1 106 ? 48.634 24.234 35.413 1.00 66.74 106 GLU B CA 1
ATOM 2074 C C . GLU B 1 106 ? 47.303 24.963 35.389 1.00 66.40 106 GLU B C 1
ATOM 2075 O O . GLU B 1 106 ? 47.181 26.049 34.811 1.00 65.70 106 GLU B O 1
ATOM 2081 N N . LEU B 1 107 ? 46.289 24.389 36.055 1.00 65.25 107 LEU B N 1
ATOM 2082 C CA . LEU B 1 107 ? 44.995 25.080 36.110 1.00 65.01 107 LEU B CA 1
ATOM 2083 C C . LEU B 1 107 ? 45.192 26.396 36.868 1.00 67.27 107 LEU B C 1
ATOM 2084 O O . LEU B 1 107 ? 44.734 27.448 36.436 1.00 65.50 107 LEU B O 1
ATOM 2089 N N . ALA B 1 108 ? 45.892 26.298 38.003 1.00 70.59 108 ALA B N 1
ATOM 2090 C CA . ALA B 1 108 ? 46.220 27.489 38.789 1.00 75.58 108 ALA B CA 1
ATOM 2091 C C . ALA B 1 108 ? 46.993 28.491 37.926 1.00 77.77 108 ALA B C 1
ATOM 2092 O O . ALA B 1 108 ? 46.513 29.631 37.859 1.00 77.89 108 ALA B O 1
ATOM 2094 N N . LEU B 1 109 ? 48.046 28.084 37.209 1.00 81.08 109 LEU B N 1
ATOM 2095 C CA . LEU B 1 109 ? 48.741 29.049 36.351 1.00 85.30 109 LEU B CA 1
ATOM 2096 C C . LEU B 1 109 ? 47.764 29.850 35.500 1.00 87.87 109 LEU B C 1
ATOM 2097 O O . LEU B 1 109 ? 47.866 31.083 35.495 1.00 86.95 109 LEU B O 1
ATOM 2099 N N . ARG B 1 110 ? 46.804 29.209 34.829 1.00 91.69 110 ARG B N 1
ATOM 2100 C CA . ARG B 1 110 ? 45.813 29.984 34.070 1.00 94.99 110 ARG B CA 1
ATOM 2101 C C . ARG B 1 110 ? 44.874 30.712 35.031 1.00 98.01 110 ARG B C 1
ATOM 2102 O O . ARG B 1 110 ? 43.896 30.212 35.582 1.00 97.99 110 ARG B O 1
ATOM 2110 N N . LEU B 1 111 ? 45.193 31.972 35.296 1.00 102.11 111 LEU B N 1
ATOM 2111 C CA . LEU B 1 111 ? 44.432 32.863 36.170 1.00 105.07 111 LEU B CA 1
ATOM 2112 C C . LEU B 1 111 ? 44.079 34.123 35.375 1.00 106.63 111 LEU B C 1
ATOM 2113 O O . LEU B 1 111 ? 43.060 34.779 35.581 1.00 107.08 111 LEU B O 1
ATOM 2118 N N . GLN B 1 112 ? 44.933 34.416 34.387 1.00 108.10 112 GLN B N 1
ATOM 2119 C CA . GLN B 1 112 ? 44.763 35.543 33.482 1.00 108.94 112 GLN B CA 1
ATOM 2120 C C . GLN B 1 112 ? 43.504 35.390 32.620 1.00 108.80 112 GLN B C 1
ATOM 2121 O O . GLN B 1 112 ? 42.784 36.370 32.421 1.00 108.74 112 GLN B O 1
ATOM 2123 N N . ARG B 1 126 ? 43.006 29.325 50.115 1.00 116.16 126 ARG B N 1
ATOM 2124 C CA . ARG B 1 126 ? 42.977 30.740 49.759 1.00 116.12 126 ARG B CA 1
ATOM 2125 C C . ARG B 1 126 ? 43.748 30.998 48.472 1.00 115.15 126 ARG B C 1
ATOM 2126 O O . ARG B 1 126 ? 43.185 31.559 47.525 1.00 115.49 126 ARG B O 1
ATOM 2128 N N . PRO B 1 127 ? 45.004 30.581 48.406 1.00 113.51 127 PRO B N 1
ATOM 2129 C CA . PRO B 1 127 ? 45.784 30.710 47.180 1.00 111.93 127 PRO B CA 1
ATOM 2130 C C . PRO B 1 127 ? 45.141 29.847 46.100 1.00 109.64 127 PRO B C 1
ATOM 2131 O O . PRO B 1 127 ? 44.626 28.755 46.377 1.00 109.25 127 PRO B O 1
ATOM 2135 N N . ILE B 1 128 ? 45.147 30.312 44.857 1.00 106.30 128 ILE B N 1
ATOM 2136 C CA . ILE B 1 128 ? 44.504 29.630 43.746 1.00 102.88 128 ILE B CA 1
ATOM 2137 C C . ILE B 1 128 ? 45.029 28.235 43.442 1.00 99.76 128 ILE B C 1
ATOM 2138 O O . ILE B 1 128 ? 44.249 27.336 43.097 1.00 98.31 128 ILE B O 1
ATOM 2143 N N . ALA B 1 129 ? 46.316 27.997 43.645 1.00 95.51 129 ALA B N 1
ATOM 2144 C CA . ALA B 1 129 ? 46.911 26.691 43.415 1.00 91.97 129 ALA B CA 1
ATOM 2145 C C . ALA B 1 129 ? 46.406 25.645 44.404 1.00 88.61 129 ALA B C 1
ATOM 2146 O O . ALA B 1 129 ? 46.151 24.500 44.040 1.00 87.35 129 ALA B O 1
ATOM 2148 N N . GLU B 1 130 ? 46.250 26.019 45.669 1.00 84.67 130 GLU B N 1
ATOM 2149 C CA . GLU B 1 130 ? 45.782 25.117 46.715 1.00 80.18 130 GLU B CA 1
ATOM 2150 C C . GLU B 1 130 ? 44.289 24.813 46.583 1.00 75.55 130 GLU B C 1
ATOM 2151 O O . GLU B 1 130 ? 43.842 23.740 46.952 1.00 73.08 130 GLU B O 1
ATOM 2153 N N . GLU B 1 131 ? 43.536 25.781 46.082 1.00 72.41 131 GLU B N 1
ATOM 2154 C CA . GLU B 1 131 ? 42.115 25.632 45.858 1.00 70.66 131 GLU B CA 1
ATOM 2155 C C . GLU B 1 131 ? 41.923 24.603 44.735 1.00 67.91 131 GLU B C 1
ATOM 2156 O O . GLU B 1 131 ? 41.247 23.586 44.905 1.00 66.81 131 GLU B O 1
ATOM 2162 N N . MET B 1 132 ? 42.629 24.829 43.633 1.00 63.67 132 MET B N 1
ATOM 2163 C CA . MET B 1 132 ? 42.539 23.935 42.485 1.00 61.71 132 MET B CA 1
ATOM 2164 C C . MET B 1 132 ? 43.016 22.548 42.864 1.00 61.19 132 MET B C 1
ATOM 2165 O O . MET B 1 132 ? 42.391 21.558 42.504 1.00 59.45 132 MET B O 1
ATOM 2170 N N . GLU B 1 133 ? 44.052 22.412 43.680 1.00 60.92 133 GLU B N 1
ATOM 2171 C CA . GLU B 1 133 ? 44.552 21.106 44.080 1.00 62.07 133 GLU B CA 1
ATOM 2172 C C . GLU B 1 133 ? 43.490 20.338 44.851 1.00 60.80 133 GLU B C 1
ATOM 2173 O O . GLU B 1 133 ? 43.322 19.123 44.721 1.00 60.64 133 GLU B O 1
ATOM 2179 N N . ALA B 1 134 ? 42.789 21.047 45.733 1.00 57.87 134 ALA B N 1
ATOM 2180 C CA . ALA B 1 134 ? 41.756 20.480 46.576 1.00 57.54 134 ALA B CA 1
ATOM 2181 C C . ALA B 1 134 ? 40.584 20.029 45.705 1.00 55.57 134 ALA B C 1
ATOM 2182 O O . ALA B 1 134 ? 40.111 18.903 45.847 1.00 55.09 134 ALA B O 1
ATOM 2184 N N . VAL B 1 135 ? 40.143 20.912 44.815 1.00 54.26 135 VAL B N 1
ATOM 2185 C CA . VAL B 1 135 ? 39.082 20.637 43.861 1.00 54.25 135 VAL B CA 1
ATOM 2186 C C . VAL B 1 135 ? 39.392 19.377 43.047 1.00 53.87 135 VAL B C 1
ATOM 2187 O O . VAL B 1 135 ? 38.654 18.375 43.087 1.00 52.11 135 VAL B O 1
ATOM 2191 N N . LEU B 1 136 ? 40.562 19.309 42.424 1.00 53.55 136 LEU B N 1
ATOM 2192 C CA . LEU B 1 136 ? 40.927 18.122 41.639 1.00 54.81 136 LEU B CA 1
ATOM 2193 C C . LEU B 1 136 ? 41.069 16.857 42.457 1.00 54.32 136 LEU B C 1
ATOM 2194 O O . LEU B 1 136 ? 40.649 15.737 42.126 1.00 50.52 136 LEU B O 1
ATOM 2199 N N . ARG B 1 137 ? 41.657 17.019 43.658 1.00 53.12 137 ARG B N 1
ATOM 2200 C CA . ARG B 1 137 ? 41.815 15.886 44.550 1.00 54.73 137 ARG B CA 1
ATOM 2201 C C . ARG B 1 137 ? 40.476 15.203 44.756 1.00 52.28 137 ARG B C 1
ATOM 2202 O O . ARG B 1 137 ? 40.433 13.972 44.701 1.00 51.16 137 ARG B O 1
ATOM 2210 N N . GLU B 1 138 ? 39.405 15.943 44.964 1.00 50.52 138 GLU B N 1
ATOM 2211 C CA . GLU B 1 138 ? 38.103 15.348 45.211 1.00 50.89 138 GLU B CA 1
ATOM 2212 C C . GLU B 1 138 ? 37.248 15.052 43.996 1.00 48.31 138 GLU B C 1
ATOM 2213 O O . GLU B 1 138 ? 36.440 14.118 43.946 1.00 48.99 138 GLU B O 1
ATOM 2219 N N . ARG B 1 139 ? 37.392 15.818 42.917 1.00 44.34 139 ARG B N 1
ATOM 2220 C CA . ARG B 1 139 ? 36.541 15.652 41.758 1.00 41.48 139 ARG B CA 1
ATOM 2221 C C . ARG B 1 139 ? 37.132 14.828 40.607 1.00 42.05 139 ARG B C 1
ATOM 2222 O O . ARG B 1 139 ? 36.420 14.489 39.667 1.00 37.73 139 ARG B O 1
ATOM 2230 N N . GLU B 1 140 ? 38.415 14.502 40.693 1.00 40.92 140 GLU B N 1
ATOM 2231 C CA . GLU B 1 140 ? 39.088 13.773 39.626 1.00 41.45 140 GLU B CA 1
ATOM 2232 C C . GLU B 1 140 ? 38.326 12.504 39.303 1.00 40.96 140 GLU B C 1
ATOM 2233 O O . GLU B 1 140 ? 38.106 12.155 38.140 1.00 39.77 140 GLU B O 1
ATOM 2239 N N . ALA B 1 141 ? 37.981 11.726 40.334 1.00 39.48 141 ALA B N 1
ATOM 2240 C CA . ALA B 1 141 ? 37.234 10.499 40.238 1.00 39.31 141 ALA B CA 1
ATOM 2241 C C . ALA B 1 141 ? 35.873 10.691 39.542 1.00 37.35 141 ALA B C 1
ATOM 2242 O O . ALA B 1 141 ? 35.467 9.817 38.773 1.00 36.84 141 ALA B O 1
ATOM 2244 N N . LEU B 1 142 ? 35.259 11.840 39.714 1.00 36.10 142 LEU B N 1
ATOM 2245 C CA . LEU B 1 142 ? 34.027 12.192 39.047 1.00 36.88 142 LEU B CA 1
ATOM 2246 C C . LEU B 1 142 ? 34.225 12.466 37.540 1.00 35.34 142 LEU B C 1
ATOM 2247 O O . LEU B 1 142 ? 33.432 11.991 36.727 1.00 34.17 142 LEU B O 1
ATOM 2252 N N . TYR B 1 143 ? 35.248 13.227 37.252 1.00 35.86 143 TYR B N 1
ATOM 2253 C CA . TYR B 1 143 ? 35.596 13.493 35.844 1.00 35.30 143 TYR B CA 1
ATOM 2254 C C . TYR B 1 143 ? 35.847 12.169 35.117 1.00 34.88 143 TYR B C 1
ATOM 2255 O O . TYR B 1 143 ? 35.373 11.983 34.001 1.00 32.49 143 TYR B O 1
ATOM 2264 N N . GLN B 1 144 ? 36.660 11.308 35.749 1.00 33.69 144 GLN B N 1
ATOM 2265 C CA . GLN B 1 144 ? 36.956 10.005 35.146 1.00 33.44 144 GLN B CA 1
ATOM 2266 C C . GLN B 1 144 ? 35.723 9.149 35.025 1.00 34.82 144 GLN B C 1
ATOM 2267 O O . GLN B 1 144 ? 35.531 8.416 34.047 1.00 32.53 144 GLN B O 1
ATOM 2273 N N . ASP B 1 145 ? 34.847 9.173 36.073 1.00 32.91 145 ASP B N 1
ATOM 2274 C CA . ASP B 1 145 ? 33.657 8.337 35.945 1.00 31.26 145 ASP B CA 1
ATOM 2275 C C . ASP B 1 145 ? 32.781 8.711 34.766 1.00 28.23 145 ASP B C 1
ATOM 2276 O O . ASP B 1 145 ? 32.178 7.839 34.156 1.00 29.93 145 ASP B O 1
ATOM 2281 N N . VAL B 1 146 ? 32.632 10.001 34.545 1.00 29.60 146 VAL B N 1
ATOM 2282 C CA . VAL B 1 146 ? 31.736 10.454 33.504 1.00 30.90 146 VAL B CA 1
ATOM 2283 C C . VAL B 1 146 ? 32.367 10.384 32.101 1.00 30.90 146 VAL B C 1
ATOM 2284 O O . VAL B 1 146 ? 31.641 10.317 31.121 1.00 29.73 146 VAL B O 1
ATOM 2288 N N . ALA B 1 147 ? 33.693 10.569 32.055 1.00 32.23 147 ALA B N 1
ATOM 2289 C CA . ALA B 1 147 ? 34.346 10.637 30.748 1.00 30.72 147 ALA B CA 1
ATOM 2290 C C . ALA B 1 147 ? 34.364 9.318 30.005 1.00 32.52 147 ALA B C 1
ATOM 2291 O O . ALA B 1 147 ? 34.692 8.262 30.553 1.00 30.60 147 ALA B O 1
ATOM 2293 N N . HIS B 1 148 ? 34.104 9.436 28.695 1.00 32.75 148 HIS B N 1
ATOM 2294 C CA . HIS B 1 148 ? 34.386 8.308 27.815 1.00 32.40 148 HIS B CA 1
ATOM 2295 C C . HIS B 1 148 ? 35.862 8.433 27.359 1.00 33.01 148 HIS B C 1
ATOM 2296 O O . HIS B 1 148 ? 36.523 7.431 27.120 1.00 31.65 148 HIS B O 1
ATOM 2303 N N . TYR B 1 149 ? 36.309 9.659 27.165 1.00 31.16 149 TYR B N 1
ATOM 2304 C CA . TYR B 1 149 ? 37.674 9.928 26.709 1.00 31.28 149 TYR B CA 1
ATOM 2305 C C . TYR B 1 149 ? 38.328 10.942 27.631 1.00 32.05 149 TYR B C 1
ATOM 2306 O O . TYR B 1 149 ? 37.687 11.888 28.096 1.00 31.37 149 TYR B O 1
ATOM 2315 N N . VAL B 1 150 ? 39.623 10.827 27.817 1.00 30.65 150 VAL B N 1
ATOM 2316 C CA . VAL B 1 150 ? 40.395 11.769 28.616 1.00 34.88 150 VAL B CA 1
ATOM 2317 C C . VAL B 1 150 ? 41.541 12.260 27.727 1.00 36.32 150 VAL B C 1
ATOM 2318 O O . VAL B 1 150 ? 42.109 11.466 27.000 1.00 36.26 150 VAL B O 1
ATOM 2322 N N . VAL B 1 151 ? 41.796 13.522 27.738 1.00 36.85 151 VAL B N 1
ATOM 2323 C CA . VAL B 1 151 ? 42.856 14.132 26.977 1.00 39.61 151 VAL B CA 1
ATOM 2324 C C . VAL B 1 151 ? 43.595 15.166 27.823 1.00 40.52 151 VAL B C 1
ATOM 2325 O O . VAL B 1 151 ? 43.108 15.941 28.645 1.00 37.62 151 VAL B O 1
ATOM 2329 N N . ASP B 1 152 ? 44.877 15.232 27.467 1.00 38.32 152 ASP B N 1
ATOM 2330 C CA . ASP B 1 152 ? 45.813 16.164 28.090 1.00 41.31 152 ASP B CA 1
ATOM 2331 C C . ASP B 1 152 ? 45.532 17.545 27.558 1.00 40.84 152 ASP B C 1
ATOM 2332 O O . ASP B 1 152 ? 45.846 17.955 26.444 1.00 41.22 152 ASP B O 1
ATOM 2337 N N . ALA B 1 153 ? 44.991 18.343 28.475 1.00 38.16 153 ALA B N 1
ATOM 2338 C CA . ALA B 1 153 ? 44.518 19.672 28.194 1.00 39.50 153 ALA B CA 1
ATOM 2339 C C . ALA B 1 153 ? 45.581 20.766 28.350 1.00 39.77 153 ALA B C 1
ATOM 2340 O O . ALA B 1 153 ? 45.287 21.940 28.112 1.00 41.23 153 ALA B O 1
ATOM 2342 N N . THR B 1 154 ? 46.797 20.373 28.625 1.00 42.64 154 THR B N 1
ATOM 2343 C CA . THR B 1 154 ? 47.905 21.365 28.677 1.00 45.93 154 THR B CA 1
ATOM 2344 C C . THR B 1 154 ? 48.499 21.580 27.286 1.00 47.02 154 THR B C 1
ATOM 2345 O O . THR B 1 154 ? 49.288 22.505 27.071 1.00 49.14 154 THR B O 1
ATOM 2349 N N . GLN B 1 155 ? 48.089 20.816 26.286 1.00 44.73 155 GLN B N 1
ATOM 2350 C CA . GLN B 1 155 ? 48.464 21.007 24.911 1.00 45.02 155 GLN B CA 1
ATOM 2351 C C . GLN B 1 155 ? 47.696 22.211 24.408 1.00 44.97 155 GLN B C 1
ATOM 2352 O O . GLN B 1 155 ? 46.646 22.539 24.936 1.00 43.24 155 GLN B O 1
ATOM 2358 N N . PRO B 1 156 ? 48.147 22.826 23.311 1.00 45.80 156 PRO B N 1
ATOM 2359 C CA . PRO B 1 156 ? 47.432 23.910 22.674 1.00 46.13 156 PRO B CA 1
ATOM 2360 C C . PRO B 1 156 ? 46.100 23.409 22.110 1.00 43.71 156 PRO B C 1
ATOM 2361 O O . PRO B 1 156 ? 45.941 22.279 21.670 1.00 42.85 156 PRO B O 1
ATOM 2365 N N . PRO B 1 157 ? 45.095 24.244 22.007 1.00 43.57 157 PRO B N 1
ATOM 2366 C CA . PRO B 1 157 ? 43.774 23.860 21.574 1.00 44.60 157 PRO B CA 1
ATOM 2367 C C . PRO B 1 157 ? 43.762 22.985 20.312 1.00 44.06 157 PRO B C 1
ATOM 2368 O O . PRO B 1 157 ? 43.111 21.931 20.216 1.00 37.75 157 PRO B O 1
ATOM 2372 N N . ALA B 1 158 ? 44.492 23.426 19.295 1.00 41.42 158 ALA B N 1
ATOM 2373 C CA . ALA B 1 158 ? 44.521 22.718 18.024 1.00 42.37 158 ALA B CA 1
ATOM 2374 C C . ALA B 1 158 ? 45.143 21.346 18.173 1.00 41.18 158 ALA B C 1
ATOM 2375 O O . ALA B 1 158 ? 44.743 20.477 17.402 1.00 39.32 158 ALA B O 1
ATOM 2377 N N . ALA B 1 159 ? 46.117 21.127 19.064 1.00 40.57 159 ALA B N 1
ATOM 2378 C CA . ALA B 1 159 ? 46.680 19.807 19.225 1.00 41.19 159 ALA B CA 1
ATOM 2379 C C . ALA B 1 159 ? 45.638 18.892 19.928 1.00 40.10 159 ALA B C 1
ATOM 2380 O O . ALA B 1 159 ? 45.608 17.695 19.697 1.00 38.29 159 ALA B O 1
ATOM 2382 N N . ILE B 1 160 ? 44.885 19.503 20.846 1.00 40.53 160 ILE B N 1
ATOM 2383 C CA . ILE B 1 160 ? 43.855 18.730 21.575 1.00 37.62 160 ILE B CA 1
ATOM 2384 C C . ILE B 1 160 ? 42.809 18.240 20.575 1.00 37.13 160 ILE B C 1
ATOM 2385 O O . ILE B 1 160 ? 42.439 17.076 20.555 1.00 36.84 160 ILE B O 1
ATOM 2390 N N . VAL B 1 161 ? 42.379 19.157 19.691 1.00 37.84 161 VAL B N 1
ATOM 2391 C CA . VAL B 1 161 ? 41.419 18.817 18.668 1.00 38.18 161 VAL B CA 1
ATOM 2392 C C . VAL B 1 161 ? 41.941 17.708 17.764 1.00 39.40 161 VAL B C 1
ATOM 2393 O O . VAL B 1 161 ? 41.194 16.736 17.522 1.00 37.80 161 VAL B O 1
ATOM 2397 N N . CYS B 1 162 ? 43.214 17.778 17.312 1.00 37.67 162 CYS B N 1
ATOM 2398 C CA . CYS B 1 162 ? 43.789 16.715 16.501 1.00 38.33 162 CYS B CA 1
ATOM 2399 C C . CYS B 1 162 ? 43.816 15.375 17.220 1.00 37.63 162 CYS B C 1
ATOM 2400 O O . CYS B 1 162 ? 43.406 14.348 16.675 1.00 36.22 162 CYS B O 1
ATOM 2403 N N . GLU B 1 163 ? 44.228 15.362 18.473 1.00 37.63 163 GLU B N 1
ATOM 2404 C CA . GLU B 1 163 ? 44.193 14.130 19.250 1.00 37.04 163 GLU B CA 1
ATOM 2405 C C . GLU B 1 163 ? 42.768 13.592 19.428 1.00 37.38 163 GLU B C 1
ATOM 2406 O O . GLU B 1 163 ? 42.541 12.362 19.241 1.00 37.92 163 GLU B O 1
ATOM 2412 N N . LEU B 1 164 ? 41.841 14.460 19.788 1.00 36.01 164 LEU B N 1
ATOM 2413 C CA . LEU B 1 164 ? 40.464 13.981 19.995 1.00 37.27 164 LEU B CA 1
ATOM 2414 C C . LEU B 1 164 ? 39.861 13.377 18.738 1.00 38.35 164 LEU B C 1
ATOM 2415 O O . LEU B 1 164 ? 39.229 12.298 18.757 1.00 35.05 164 LEU B O 1
ATOM 2420 N N . MET B 1 165 ? 40.078 14.063 17.587 1.00 39.93 165 MET B N 1
ATOM 2421 C CA . MET B 1 165 ? 39.568 13.550 16.334 1.00 41.35 165 MET B CA 1
ATOM 2422 C C . MET B 1 165 ? 40.101 12.163 16.039 1.00 40.38 165 MET B C 1
ATOM 2423 O O . MET B 1 165 ? 39.385 11.295 15.512 1.00 38.76 165 MET B O 1
ATOM 2428 N N . GLN B 1 166 ? 41.362 11.931 16.364 1.00 40.40 166 GLN B N 1
ATOM 2429 C CA . GLN B 1 166 ? 41.931 10.601 16.170 1.00 44.11 166 GLN B CA 1
ATOM 2430 C C . GLN B 1 166 ? 41.343 9.540 17.096 1.00 41.95 166 GLN B C 1
ATOM 2431 O O . GLN B 1 166 ? 40.819 8.500 16.689 1.00 40.55 166 GLN B O 1
ATOM 2437 N N . THR B 1 167 ? 41.405 9.797 18.389 1.00 41.24 167 THR B N 1
ATOM 2438 C CA . THR B 1 167 ? 40.962 8.789 19.350 1.00 43.90 167 THR B CA 1
ATOM 2439 C C . THR B 1 167 ? 39.452 8.575 19.347 1.00 41.76 167 THR B C 1
ATOM 2440 O O . THR B 1 167 ? 38.995 7.430 19.433 1.00 42.39 167 THR B O 1
ATOM 2444 N N . MET B 1 168 ? 38.682 9.619 19.123 1.00 38.18 168 MET B N 1
ATOM 2445 C CA . MET B 1 168 ? 37.263 9.598 18.987 1.00 36.76 168 MET B CA 1
ATOM 2446 C C . MET B 1 168 ? 36.781 9.154 17.634 1.00 36.52 168 MET B C 1
ATOM 2447 O O . MET B 1 168 ? 35.610 8.799 17.486 1.00 33.21 168 MET B O 1
ATOM 2452 N N . ARG B 1 169 ? 37.671 9.089 16.643 1.00 36.62 169 ARG B N 1
ATOM 2453 C CA . ARG B 1 169 ? 37.360 8.705 15.293 1.00 39.05 169 ARG B CA 1
ATOM 2454 C C . ARG B 1 169 ? 36.335 9.631 14.686 1.00 41.68 169 ARG B C 1
ATOM 2455 O O . ARG B 1 169 ? 35.303 9.221 14.154 1.00 38.03 169 ARG B O 1
ATOM 2463 N N . LEU B 1 170 ? 36.827 10.890 14.639 1.00 42.84 170 LEU B N 1
ATOM 2464 C CA . LEU B 1 170 ? 36.000 11.882 13.951 1.00 49.56 170 LEU B CA 1
ATOM 2465 C C . LEU B 1 170 ? 36.657 12.553 12.774 1.00 54.82 170 LEU B C 1
ATOM 2466 O O . LEU B 1 170 ? 37.891 12.668 12.780 1.00 54.71 170 LEU B O 1
ATOM 2471 N N . PRO B 1 171 ? 35.848 12.985 11.771 1.00 62.03 171 PRO B N 1
ATOM 2472 C CA . PRO B 1 171 ? 34.402 13.030 11.730 1.00 67.25 171 PRO B CA 1
ATOM 2473 C C . PRO B 1 171 ? 33.781 11.732 11.330 1.00 73.03 171 PRO B C 1
ATOM 2474 O O . PRO B 1 171 ? 32.547 11.541 11.511 1.00 75.80 171 PRO B O 1
ATOM 2478 N N . ALA B 1 172 ? 34.618 10.889 10.779 1.00 77.91 172 ALA B N 1
ATOM 2479 C CA . ALA B 1 172 ? 34.196 9.540 10.439 1.00 82.05 172 ALA B CA 1
ATOM 2480 C C . ALA B 1 172 ? 32.714 9.314 10.163 1.00 84.37 172 ALA B C 1
ATOM 2481 O O . ALA B 1 172 ? 31.872 9.347 11.097 1.00 85.97 172 ALA B O 1
#

Nearest PDB structures (foldseek):
  1shk-assembly1_A  TM=1.006E+00  e=4.264E-34  Dickeya chrysanthemi
  1shk-assembly2_B  TM=9.865E-01  e=1.074E-29  Dickeya chrysanthemi
  2shk-assembly2_B  TM=9.857E-01  e=5.009E-29  Dickeya chrysanthemi
  1e6c-assembly2_B  TM=9.101E-01  e=7.951E-27  Dickeya chrysanthemi
  2iyz-assembly1_A  TM=9.208E-01  e=5.893E-14  Mycobacterium tuberculosis H37Rv

InterPro domains:
  IPR000623 Shikimate kinase/Threonine synthase-like 1 [MF_00109] (2-169)
  IPR000623 Shikimate kinase/Threonine synthase-like 1 [cd00464] (4-153)
  IPR023000 Shikimate kinase, conserved site [PS01128] (58-82)
  IPR027417 P-loop containing nucleoside triphosphate hydrolase [G3DSA:3.40.50.300] (1-173)
  IPR027417 P-loop containing nucleoside triphosphate hydrolase [SSF52540] (4-168)
  IPR027544 Shikimate kinase 2 [MF_01269] (1-173)
  IPR031322 Shikimate kinase/gluconokinase [PF01202] (11-168)

Solvent-accessible surface area: 15454 Å² total; per-residue (Å²): 183,63,59,5,1,0,0,0,0,2,120,30,1,24,20,39,61,3,0,98,34,0,4,113,11,12,52,32,94,50,30,13,0,62,87,65,19,52,144,95,44,55,68,62,70,70,68,6,37,93,78,71,24,130,92,0,14,41,138,63,1,6,108,4,0,84,70,4,18,50,75,64,45,0,0,0,2,5,15,5,0,0,52,65,128,107,2,44,130,36,0,101,71,93,7,18,0,0,3,1,68,2,57,13,127,60,6,7,119,97,141,159,129,54,70,85,2,101,34,11,22,180,101,31,47,65,38,0,80,92,0,12,75,68,71,4,68,1,58,48,61,50,14,30,1,9,26,69,2,15,143,72,18,212,19,98,14,88,146,74,67,8,3,0,0,0,1,3,127,31,1,23,21,50,75,4,0,121,34,0,3,105,28,19,70,43,94,34,28,17,0,59,102,59,20,94,148,81,47,65,67,54,73,62,80,7,37,93,80,69,24,127,86,0,13,66,138,61,1,7,119,4,0,76,60,1,15,57,78,57,47,0,0,1,4,11,12,6,0,0,78,72,127,98,3,41,114,22,0,107,57,95,10,19,0,0,2,1,67,2,62,16,143,56,4,6,63,97,138,140,135,90,65,49,50,68,3,103,35,25,17,160,115,60,48,62,40,0,81,93,2,12,77,74,69,4,66,1,61,50,49,40,17,28,1,8,27,66,1,13,140,70,21,188,25,55,94